Protein AF-A0A6G0VQI1-F1 (afdb_monomer_lite)

pLDDT: mean 71.38, std 23.31, range [24.58, 97.56]

Foldseek 3Di:
DDDDDDDDDDDDDDDDDPCPDPDDPLLVLLVLQQPAPPDDDDDDDDDDDPPFLVVVCVLCVVLVRNVLSVLDDTPVCLLPDDLVNLCVSQVVPDVVCSVSVVVSSVVVNVVVVVVVPPPPPPPDDDLVVLLVVDPLSVVLVVVCVVPLDGDPVNVLVSLVSSLVVCSVNSHDDDLVNQQVVLVVVCVVSVPDDSLQRWDDDDDPDDIDHDNRVVNVVVVVVLLVVLVVLVVVVVDPPADPVSVVVSCSSNNNVVSVVCVVPVPPPPPPPDD

Organism: Aphis craccivora (NCBI:txid307492)

Radius of gyration: 26.04 Å; chains: 1; bounding box: 64×72×64 Å

Secondary structure (DSSP, 8-state):
-------------------------HHHHHTTGGGGG------------TTHHHHHHHHHHHTT-GGGGGG---HHHHHH--HHHHHHHTTTS-HHHHHHHHHHHHHHHHHHHHHTTSSS-PPP--HHHHHTTSHHHHHHHHHHHHHSS--HHHHHHHHHHHHHHHHHTT----HHHHHHHHHHHHHHSTT--HHHH-B--STTS--BSHHHHHHHHHHHHHHHHHHHHHHHTTSTT--HHHHHHHHHHHHHHHHHHHHHHHT-TTSTT--

Sequence (271 aa):
MNFNDGLFDGCNSFSAELSDSFMLDNSNLSNALIELQSAATSNNPTPLLEDDKNSIQNLLNGWNMSYLFQTCVDEEAFRYINSRQIEKLLQKYPLGVHIKFEHNLKQWQNSNSLLARSSEPLPEFFLDKVLKRSTHGSMIINYYESNKNLNETCRNLLVDLIIASLFEKKRPMSTALTNHISDIIVGTFTTEIKEIYFERRGQRKCPKGKLYAKYFNKLRIIEEDAEILIASLKHDQSSWPDIEMIWAKTTGYRLNHLKTINFSPLEIHKT

Structure (mmCIF, N/CA/C/O backbone):
data_AF-A0A6G0VQI1-F1
#
_entry.id   AF-A0A6G0VQI1-F1
#
loop_
_atom_site.group_PDB
_atom_site.id
_atom_site.type_symbol
_atom_site.label_atom_id
_atom_site.label_alt_id
_atom_site.label_comp_id
_atom_site.label_asym_id
_atom_site.label_entity_id
_atom_site.label_seq_id
_atom_site.pdbx_PDB_ins_code
_ato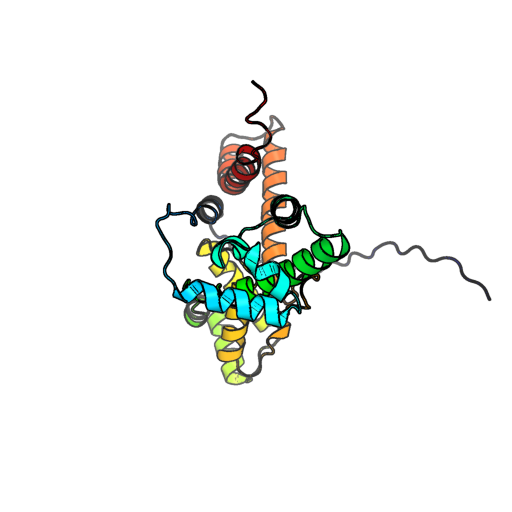m_site.Cartn_x
_atom_site.Cartn_y
_atom_site.Cartn_z
_atom_site.occupancy
_atom_site.B_iso_or_equiv
_atom_site.auth_seq_id
_atom_site.auth_comp_id
_atom_site.auth_asym_id
_atom_site.auth_atom_id
_atom_site.pdbx_PDB_model_num
ATOM 1 N N . MET A 1 1 ? -32.220 35.173 -17.959 1.00 34.53 1 MET A N 1
ATOM 2 C CA . MET A 1 1 ? -31.369 34.738 -19.086 1.00 34.53 1 MET A CA 1
ATOM 3 C C . MET A 1 1 ? -30.111 35.578 -19.062 1.00 34.53 1 MET A C 1
ATOM 5 O O . MET A 1 1 ? -30.255 36.792 -19.037 1.00 34.53 1 MET A O 1
ATOM 9 N N . ASN A 1 2 ? -28.947 34.932 -18.977 1.00 25.72 2 ASN A N 1
ATOM 10 C CA . ASN A 1 2 ? -27.669 35.275 -19.621 1.00 25.72 2 ASN A CA 1
ATOM 11 C C . ASN A 1 2 ? -26.552 34.525 -18.883 1.00 25.72 2 ASN A C 1
ATOM 13 O O . ASN A 1 2 ? -26.381 34.687 -17.678 1.00 25.72 2 ASN A O 1
ATOM 17 N N . PHE A 1 3 ? -25.862 33.661 -19.622 1.00 26.36 3 PHE A N 1
ATOM 18 C CA . PHE A 1 3 ? -24.594 33.041 -19.241 1.00 26.36 3 PHE A CA 1
ATOM 19 C C . PHE A 1 3 ? -23.443 33.824 -19.898 1.00 26.36 3 PHE A C 1
ATOM 21 O O . PHE A 1 3 ? -23.714 34.637 -20.782 1.00 26.36 3 PHE A O 1
ATOM 28 N N . ASN A 1 4 ? -22.211 33.504 -19.474 1.00 25.27 4 ASN A N 1
ATOM 29 C CA . ASN A 1 4 ? -20.889 34.076 -19.803 1.00 25.27 4 ASN A CA 1
ATOM 30 C C . ASN A 1 4 ? -20.388 35.077 -18.743 1.00 25.27 4 ASN A C 1
ATOM 32 O O . ASN A 1 4 ? -21.161 35.890 -18.248 1.00 25.27 4 ASN A O 1
ATOM 36 N N . ASP A 1 5 ? -19.115 35.081 -18.340 1.00 28.12 5 ASP A N 1
ATOM 37 C CA . ASP A 1 5 ? -18.007 34.124 -18.544 1.00 28.12 5 ASP A CA 1
ATOM 38 C C . ASP A 1 5 ? -17.090 34.184 -17.304 1.00 28.12 5 ASP A C 1
ATOM 40 O O . ASP A 1 5 ? -17.094 35.187 -16.591 1.00 28.12 5 ASP A O 1
ATOM 44 N N . GLY A 1 6 ? -16.325 33.124 -17.011 1.00 24.58 6 GLY A N 1
ATOM 45 C CA . GLY A 1 6 ? -15.638 32.999 -15.714 1.00 24.58 6 GLY A CA 1
ATOM 46 C C . GLY A 1 6 ? -14.414 32.088 -15.704 1.00 24.58 6 GLY A C 1
ATOM 47 O O . GLY A 1 6 ? -14.412 31.055 -15.039 1.00 24.58 6 GLY A O 1
ATOM 48 N N . LEU A 1 7 ? -13.377 32.498 -16.436 1.00 26.28 7 LEU A N 1
ATOM 49 C CA . LEU A 1 7 ? -11.991 32.044 -16.286 1.00 26.28 7 LEU A CA 1
ATOM 50 C C . LEU A 1 7 ? -11.594 31.980 -14.794 1.00 26.28 7 LEU A C 1
ATOM 52 O O . LEU A 1 7 ? -11.763 32.973 -14.088 1.00 26.28 7 LEU A O 1
ATOM 56 N N . PHE A 1 8 ? -11.052 30.854 -14.317 1.00 27.77 8 PHE A N 1
ATOM 57 C CA . PHE A 1 8 ? -10.515 30.756 -12.954 1.00 27.77 8 PHE A CA 1
ATOM 58 C C . PHE A 1 8 ? -9.016 30.452 -12.984 1.00 27.77 8 PHE A C 1
ATOM 60 O O . PHE A 1 8 ? -8.593 29.295 -13.029 1.00 27.77 8 PHE A O 1
ATOM 67 N N . ASP A 1 9 ? -8.227 31.527 -12.975 1.00 26.03 9 ASP A N 1
ATOM 68 C CA . ASP A 1 9 ? -6.807 31.480 -12.637 1.00 26.03 9 ASP A CA 1
ATOM 69 C C . ASP A 1 9 ? -6.603 31.039 -11.180 1.00 26.03 9 ASP A C 1
ATOM 71 O O . ASP A 1 9 ? -7.487 31.152 -10.327 1.00 26.03 9 ASP A O 1
ATOM 75 N N . GLY A 1 10 ? -5.426 30.485 -10.896 1.00 24.58 10 GLY A N 1
ATOM 76 C CA . GLY A 1 10 ? -5.144 29.860 -9.608 1.00 24.58 10 GLY A CA 1
ATOM 77 C C . GLY A 1 10 ? -4.868 30.842 -8.466 1.00 24.58 10 GLY A C 1
ATOM 78 O O . GLY A 1 10 ? -4.404 31.962 -8.662 1.00 24.58 10 GLY A O 1
ATOM 79 N N . CYS A 1 11 ? -5.009 30.339 -7.239 1.00 27.81 11 CYS A N 1
ATOM 80 C CA . CYS A 1 11 ? -4.299 30.875 -6.082 1.00 27.81 11 CYS A CA 1
ATOM 81 C C . CYS A 1 11 ? -3.466 29.767 -5.437 1.00 27.81 11 CYS A C 1
ATOM 83 O O . CYS A 1 11 ? -3.987 28.903 -4.734 1.00 27.81 11 CYS A O 1
ATOM 85 N N . ASN A 1 12 ? -2.148 29.845 -5.627 1.00 27.70 12 ASN A N 1
ATOM 86 C CA . ASN A 1 12 ? -1.219 29.324 -4.633 1.00 27.70 12 ASN A CA 1
ATOM 87 C C . ASN A 1 12 ? -1.441 30.086 -3.319 1.00 27.70 12 ASN A C 1
ATOM 89 O O . ASN A 1 12 ? -1.591 31.308 -3.318 1.00 27.70 12 ASN A O 1
ATOM 93 N N . SER A 1 13 ? -1.375 29.395 -2.187 1.00 26.75 13 SER A N 1
ATOM 94 C CA . SER A 1 13 ? -1.038 30.029 -0.913 1.00 26.75 13 SER A CA 1
ATOM 95 C C . SER A 1 13 ? -0.207 29.065 -0.089 1.00 26.75 13 SER A C 1
ATOM 97 O O . SER A 1 13 ? -0.578 27.915 0.132 1.00 26.75 13 SER A O 1
ATOM 99 N N . PHE A 1 14 ? 0.973 29.550 0.279 1.00 26.97 14 PHE A N 1
ATOM 100 C CA . PHE A 1 14 ? 1.996 28.802 0.983 1.00 26.97 14 PHE A CA 1
ATOM 101 C C . PHE A 1 14 ? 1.537 28.412 2.391 1.00 26.97 14 PHE A C 1
ATOM 103 O O . PHE A 1 14 ? 0.868 29.165 3.093 1.00 26.97 14 PHE A O 1
ATOM 110 N N . SER A 1 15 ? 2.033 27.272 2.853 1.00 26.23 15 SER A N 1
ATOM 111 C CA . SER A 1 15 ? 2.370 27.071 4.263 1.00 26.23 15 SER A CA 1
ATOM 112 C C . SER A 1 15 ? 3.668 26.278 4.302 1.00 26.23 15 SER A C 1
ATOM 114 O O . SER A 1 15 ? 3.686 25.071 4.524 1.00 26.23 15 SER A O 1
ATOM 116 N N . ALA A 1 16 ? 4.754 26.976 3.977 1.00 29.36 16 ALA A N 1
ATOM 117 C CA . ALA A 1 16 ? 6.094 26.513 4.276 1.00 29.36 16 ALA A CA 1
ATOM 118 C C . ALA A 1 16 ? 6.412 26.950 5.705 1.00 29.36 16 ALA A C 1
ATOM 120 O O . ALA A 1 16 ? 6.550 28.143 5.936 1.00 29.36 16 ALA A O 1
ATOM 121 N N . GLU A 1 17 ? 6.503 25.999 6.633 1.00 25.62 17 GLU A N 1
ATOM 122 C CA . GLU A 1 17 ? 7.342 26.073 7.835 1.00 25.62 17 GLU A CA 1
ATOM 123 C C . GLU A 1 17 ? 7.363 24.705 8.539 1.00 25.62 17 GLU A C 1
ATOM 125 O O . GLU A 1 17 ? 6.457 23.891 8.364 1.00 25.62 17 GLU A O 1
ATOM 130 N N . LEU A 1 18 ? 8.431 24.445 9.302 1.00 27.08 18 LEU A N 1
ATOM 131 C CA . LEU A 1 18 ? 8.719 23.177 9.999 1.00 27.08 18 LEU A CA 1
ATOM 132 C C . LEU A 1 18 ? 8.998 21.957 9.096 1.00 27.08 18 LEU A C 1
ATOM 134 O O . LEU A 1 18 ? 8.577 20.832 9.366 1.00 27.08 18 LEU A O 1
ATOM 138 N N . SER A 1 19 ? 9.842 22.167 8.083 1.00 30.31 19 SER A N 1
ATOM 139 C CA . SER A 1 19 ? 10.726 21.110 7.574 1.00 30.31 19 SER A CA 1
ATOM 140 C C . SER A 1 19 ? 11.943 20.961 8.498 1.00 30.31 19 SER A C 1
ATOM 142 O O . SER A 1 19 ? 13.040 21.398 8.143 1.00 30.31 19 SER A O 1
ATOM 144 N N . ASP A 1 20 ? 11.774 20.323 9.658 1.00 25.12 20 ASP A N 1
ATOM 145 C CA . ASP A 1 20 ? 12.930 19.799 10.394 1.00 25.12 20 ASP A CA 1
ATOM 146 C C . ASP A 1 20 ? 13.386 18.492 9.730 1.00 25.12 20 ASP A C 1
ATOM 148 O O . ASP A 1 20 ? 12.646 17.509 9.627 1.00 25.12 20 ASP A O 1
ATOM 152 N N . SER A 1 21 ? 14.596 18.525 9.173 1.00 28.61 21 SER A N 1
ATOM 153 C CA . SER A 1 21 ? 15.077 17.532 8.214 1.00 28.61 21 SER A CA 1
ATOM 154 C C . SER A 1 21 ? 15.447 16.209 8.889 1.00 28.61 21 SER A C 1
ATOM 156 O O . SER A 1 21 ? 16.538 16.050 9.437 1.00 28.61 21 SER A O 1
ATOM 158 N N . PHE A 1 22 ? 14.564 15.213 8.788 1.00 30.81 22 PHE A N 1
ATOM 159 C CA . PHE A 1 22 ? 14.902 13.834 9.138 1.00 30.81 22 PHE A CA 1
ATOM 160 C C . PHE A 1 22 ? 15.770 13.211 8.029 1.00 30.81 22 PHE A C 1
ATOM 162 O O . PHE A 1 22 ? 15.269 12.534 7.127 1.00 30.81 22 PHE A O 1
ATOM 169 N N . MET A 1 23 ? 17.081 13.467 8.081 1.00 27.98 23 MET A N 1
ATOM 170 C CA . MET A 1 23 ? 18.073 12.866 7.181 1.00 27.98 23 MET A CA 1
ATOM 171 C C . MET A 1 23 ? 18.169 11.350 7.412 1.00 27.98 23 MET A C 1
ATOM 173 O O . MET A 1 23 ? 18.913 10.876 8.268 1.00 27.98 23 MET A O 1
ATOM 177 N N . LEU A 1 24 ? 17.412 10.583 6.626 1.00 33.12 24 LEU A N 1
ATOM 178 C CA . LEU A 1 24 ? 17.626 9.151 6.416 1.00 33.12 24 LEU A CA 1
ATOM 179 C C . LEU A 1 24 ? 18.496 8.939 5.172 1.00 33.12 24 LEU A C 1
ATOM 181 O O . LEU A 1 24 ? 18.273 9.577 4.142 1.00 33.12 24 LEU A O 1
ATOM 185 N N . ASP A 1 25 ? 19.455 8.014 5.256 1.00 32.31 25 ASP A N 1
ATOM 186 C CA . ASP A 1 25 ? 20.376 7.692 4.161 1.00 32.31 25 ASP A CA 1
ATOM 187 C C . ASP A 1 25 ? 19.640 7.188 2.908 1.00 32.31 25 ASP A C 1
ATOM 189 O O . ASP A 1 25 ? 19.223 6.031 2.799 1.00 32.31 25 ASP A O 1
ATOM 193 N N . ASN A 1 26 ? 19.516 8.077 1.920 1.00 37.53 26 ASN A N 1
ATOM 194 C CA . ASN A 1 26 ? 18.772 7.833 0.682 1.00 37.53 26 ASN A CA 1
ATOM 195 C C . ASN A 1 26 ? 19.410 6.767 -0.235 1.00 37.53 26 ASN A C 1
ATOM 197 O O . ASN A 1 26 ? 18.734 6.224 -1.109 1.00 37.53 26 ASN A O 1
ATOM 201 N N . SER A 1 27 ? 20.687 6.426 -0.031 1.00 39.28 27 SER A N 1
ATOM 202 C CA . SER A 1 27 ? 21.422 5.422 -0.817 1.00 39.28 27 SER A CA 1
ATOM 203 C C . SER A 1 27 ? 20.835 4.008 -0.688 1.00 39.28 27 SER A C 1
ATOM 205 O O . SER A 1 27 ? 20.758 3.273 -1.675 1.00 39.28 27 SER A O 1
ATOM 207 N N . ASN A 1 28 ? 20.343 3.639 0.499 1.00 36.00 28 ASN A N 1
ATOM 208 C CA . ASN A 1 28 ? 19.761 2.316 0.750 1.00 36.00 28 ASN A CA 1
ATOM 209 C C . ASN A 1 28 ? 18.333 2.160 0.199 1.00 36.00 28 ASN A C 1
ATOM 211 O O . ASN A 1 28 ? 17.906 1.040 -0.091 1.00 36.00 28 ASN A O 1
ATOM 215 N N . LEU A 1 29 ? 17.607 3.268 -0.004 1.00 39.06 29 LEU A N 1
ATOM 216 C CA . LEU A 1 29 ? 16.249 3.253 -0.558 1.00 39.06 29 LEU A CA 1
ATOM 217 C C . LEU A 1 29 ? 16.239 2.948 -2.065 1.00 39.06 29 LEU A C 1
ATOM 219 O O . LEU A 1 29 ? 15.324 2.299 -2.564 1.00 39.06 29 LEU A O 1
ATOM 223 N N . SER A 1 30 ? 17.270 3.374 -2.798 1.00 36.12 30 SER A N 1
ATOM 224 C CA . SER A 1 30 ? 17.375 3.123 -4.241 1.00 36.12 30 SER A CA 1
ATOM 225 C C . SER A 1 30 ? 17.466 1.617 -4.546 1.00 36.12 30 SER A C 1
ATOM 227 O O . SER A 1 30 ? 16.752 1.092 -5.400 1.00 36.12 30 SER A O 1
ATOM 229 N N . ASN A 1 31 ? 18.241 0.874 -3.754 1.00 36.53 31 ASN A N 1
ATOM 230 C CA . ASN A 1 31 ? 18.372 -0.580 -3.891 1.00 36.53 31 ASN A CA 1
ATOM 231 C C . ASN A 1 31 ? 17.155 -1.368 -3.343 1.00 36.53 31 ASN A C 1
ATOM 233 O O . ASN A 1 31 ? 17.185 -2.600 -3.278 1.00 36.53 31 ASN A O 1
ATOM 237 N N . ALA A 1 32 ? 16.082 -0.686 -2.918 1.00 36.78 32 ALA A N 1
ATOM 238 C CA . ALA A 1 32 ? 14.878 -1.301 -2.359 1.00 36.78 32 ALA A CA 1
ATOM 239 C C . ALA A 1 32 ? 13.872 -1.766 -3.415 1.00 36.78 32 ALA A C 1
ATOM 241 O O . ALA A 1 32 ? 13.337 -2.868 -3.324 1.00 36.78 32 ALA A O 1
ATOM 242 N N . LEU A 1 33 ? 13.622 -0.928 -4.421 1.00 38.47 33 LEU A N 1
ATOM 243 C CA . LEU A 1 33 ? 12.548 -1.121 -5.404 1.00 38.47 33 LEU A CA 1
ATOM 244 C C . LEU A 1 33 ? 12.764 -2.331 -6.331 1.00 38.47 33 LEU A C 1
ATOM 246 O O . LEU A 1 33 ? 11.823 -2.829 -6.939 1.00 38.47 33 LEU A O 1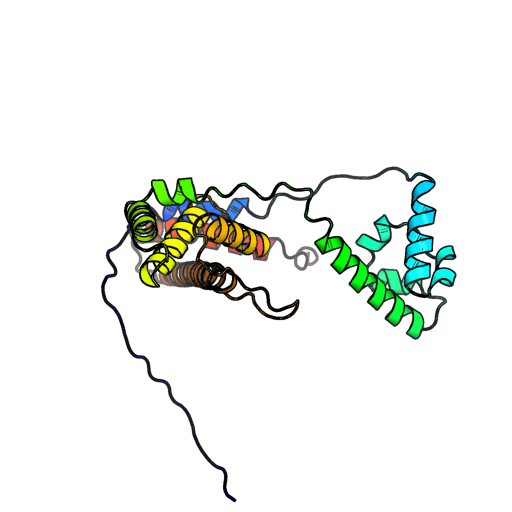
ATOM 250 N N . ILE A 1 34 ? 14.000 -2.822 -6.427 1.00 41.09 34 ILE A N 1
ATOM 251 C CA . ILE A 1 34 ? 14.446 -3.757 -7.465 1.00 41.09 34 ILE A CA 1
ATOM 252 C C . ILE A 1 34 ? 13.906 -5.183 -7.256 1.00 41.09 34 ILE A C 1
ATOM 254 O O . ILE A 1 34 ? 13.644 -5.875 -8.241 1.00 41.09 34 ILE A O 1
ATOM 258 N N . GLU A 1 35 ? 13.739 -5.645 -6.015 1.00 35.25 35 GLU A N 1
ATOM 259 C CA . GLU A 1 35 ? 13.385 -7.047 -5.705 1.00 35.25 35 GLU A CA 1
ATOM 260 C C . GLU A 1 35 ? 11.877 -7.341 -5.808 1.00 35.25 35 GLU A C 1
ATOM 262 O O . GLU A 1 35 ? 11.462 -8.496 -5.852 1.00 35.25 35 GLU A O 1
ATOM 267 N N . LEU A 1 36 ? 11.045 -6.304 -5.910 1.00 37.12 36 LEU A N 1
ATOM 268 C CA . LEU A 1 36 ? 9.596 -6.381 -5.701 1.00 37.12 36 LEU A CA 1
ATOM 269 C C . LEU A 1 36 ? 8.756 -6.915 -6.860 1.00 37.12 36 LEU A C 1
ATOM 271 O O . LEU A 1 36 ? 7.535 -7.003 -6.741 1.00 37.12 36 LEU A O 1
ATOM 275 N N . GLN A 1 37 ? 9.393 -7.257 -7.975 1.00 37.56 37 GLN A N 1
ATOM 276 C CA . GLN A 1 37 ? 8.710 -7.513 -9.244 1.00 37.56 37 GLN A CA 1
ATOM 277 C C . GLN A 1 37 ? 9.035 -8.888 -9.846 1.00 37.56 37 GLN A C 1
ATOM 279 O O . GLN A 1 37 ? 8.623 -9.171 -10.965 1.00 37.56 37 GLN A O 1
ATOM 284 N N . SER A 1 38 ? 9.777 -9.735 -9.120 1.00 33.75 38 SER A N 1
ATOM 285 C CA . SER A 1 38 ? 10.443 -10.923 -9.684 1.00 33.75 38 SER A CA 1
ATOM 286 C C . SER A 1 38 ? 9.843 -12.281 -9.279 1.00 33.75 38 SER A C 1
ATOM 288 O O . SER A 1 38 ? 10.293 -13.303 -9.789 1.00 33.75 38 SER A O 1
ATOM 290 N N . ALA A 1 39 ? 8.884 -12.336 -8.348 1.00 28.22 39 ALA A N 1
ATOM 291 C CA . ALA A 1 39 ? 8.498 -13.580 -7.669 1.00 28.22 39 ALA A CA 1
ATOM 292 C C . ALA A 1 39 ? 7.070 -14.059 -8.003 1.00 28.22 39 ALA A C 1
ATOM 294 O O . ALA A 1 39 ? 6.182 -13.915 -7.172 1.00 28.22 39 ALA A O 1
ATOM 295 N N . ALA A 1 40 ? 6.858 -14.637 -9.198 1.00 31.53 40 ALA A N 1
ATOM 296 C CA . ALA A 1 40 ? 5.702 -15.504 -9.503 1.00 31.53 40 ALA A CA 1
ATOM 297 C C . ALA A 1 40 ? 5.800 -16.207 -10.883 1.00 31.53 40 ALA A C 1
ATOM 299 O O . ALA A 1 40 ? 5.222 -15.703 -11.838 1.00 31.53 40 ALA A O 1
ATOM 300 N N . THR A 1 41 ? 6.449 -17.382 -10.996 1.00 30.73 41 THR A N 1
ATOM 301 C CA . THR A 1 41 ? 6.097 -18.420 -12.012 1.00 30.73 41 THR A CA 1
ATOM 302 C C . THR A 1 41 ? 6.822 -19.759 -11.803 1.00 30.73 41 THR A C 1
ATOM 304 O O . THR A 1 41 ? 8.050 -19.814 -11.858 1.00 30.73 41 THR A O 1
ATOM 307 N N . SER A 1 42 ? 6.038 -20.837 -11.654 1.00 27.81 42 SER A N 1
ATOM 308 C CA . SER A 1 42 ? 6.369 -22.272 -11.811 1.00 27.81 42 SER A CA 1
ATOM 309 C C . SER A 1 42 ? 5.035 -23.063 -11.735 1.00 27.81 42 SER A C 1
ATOM 311 O O . SER A 1 42 ? 4.134 -22.581 -11.054 1.00 27.81 42 SER A O 1
ATOM 313 N N . ASN A 1 43 ? 4.781 -24.218 -12.367 1.00 34.47 43 ASN A N 1
ATOM 314 C CA . ASN A 1 43 ? 5.573 -25.061 -13.280 1.00 34.47 43 ASN A CA 1
ATOM 315 C C . ASN A 1 43 ? 4.643 -25.711 -14.357 1.00 34.47 43 ASN A C 1
ATOM 317 O O . ASN A 1 43 ? 3.526 -25.242 -14.551 1.00 34.47 43 ASN A O 1
ATOM 321 N N . ASN A 1 44 ? 5.087 -26.766 -15.058 1.00 30.69 44 ASN A N 1
ATOM 322 C CA . ASN A 1 44 ? 4.352 -27.469 -16.136 1.00 30.69 44 ASN A CA 1
ATOM 323 C C . ASN A 1 44 ? 3.448 -28.667 -15.683 1.00 30.69 44 ASN A C 1
ATOM 325 O O . ASN A 1 44 ? 3.564 -29.092 -14.534 1.00 30.69 44 ASN A O 1
ATOM 329 N N . PRO A 1 45 ? 2.568 -29.224 -16.565 1.00 40.88 45 PRO A N 1
ATOM 330 C CA . PRO A 1 45 ? 1.360 -29.989 -16.168 1.00 40.88 45 PRO A CA 1
ATOM 331 C C . PRO A 1 45 ? 1.279 -31.490 -16.570 1.00 40.88 45 PRO A C 1
ATOM 333 O O . PRO A 1 45 ? 1.824 -31.880 -17.603 1.00 40.88 45 PRO A O 1
ATOM 336 N N . THR A 1 46 ? 0.465 -32.284 -15.838 1.00 26.98 46 THR A N 1
ATOM 337 C CA . THR A 1 46 ? -0.147 -33.585 -16.258 1.00 26.98 46 THR A CA 1
ATOM 338 C C . THR A 1 46 ? -1.333 -33.994 -15.327 1.00 26.98 46 THR A C 1
ATOM 340 O O . THR A 1 46 ? -1.453 -33.408 -14.256 1.00 26.98 46 THR A O 1
ATOM 343 N N . PRO A 1 47 ? -2.190 -34.988 -15.675 1.00 34.25 47 PRO A N 1
ATOM 344 C CA . PRO A 1 47 ? -3.546 -34.849 -16.240 1.00 34.25 47 PRO A CA 1
ATOM 345 C C . PRO A 1 47 ? -4.734 -34.944 -15.235 1.00 34.25 47 PRO A C 1
ATOM 347 O O . PRO A 1 47 ? -4.575 -35.409 -14.110 1.00 34.25 47 PRO A O 1
ATOM 350 N N . LEU A 1 48 ? -5.936 -34.544 -15.687 1.00 32.06 48 LEU A N 1
ATOM 351 C CA . LEU A 1 48 ? -7.164 -34.324 -14.887 1.00 32.06 48 LEU A CA 1
ATOM 352 C C . LEU A 1 48 ? -7.944 -35.593 -14.458 1.00 32.06 48 LEU A C 1
ATOM 354 O O . LEU A 1 48 ? -7.839 -36.647 -15.091 1.00 32.06 48 LEU A O 1
ATOM 358 N N . LEU A 1 49 ? -8.775 -35.457 -13.409 1.00 36.88 49 LEU A N 1
ATOM 359 C CA . LEU A 1 49 ? -9.676 -36.489 -12.859 1.00 36.88 49 LEU A CA 1
ATOM 360 C C . LEU A 1 49 ? -11.167 -36.176 -13.139 1.00 36.88 49 LEU A C 1
ATOM 362 O O . LEU A 1 49 ? -11.539 -35.047 -13.435 1.00 36.88 49 LEU A O 1
ATOM 366 N N . GLU A 1 50 ? -12.046 -37.180 -13.021 1.00 47.75 50 GLU A N 1
ATOM 367 C CA . GLU A 1 50 ? -13.476 -37.094 -13.403 1.00 47.75 50 GLU A CA 1
ATOM 368 C C . GLU A 1 50 ? -14.333 -36.058 -12.634 1.00 47.75 50 GLU A C 1
ATOM 370 O O . GLU A 1 50 ? -15.426 -35.728 -13.100 1.00 47.75 50 GLU A O 1
ATOM 375 N N . ASP A 1 51 ? -13.874 -35.520 -11.498 1.00 50.16 51 ASP A N 1
ATOM 376 C CA . ASP A 1 51 ? -14.661 -34.592 -10.664 1.00 50.16 51 ASP A CA 1
ATOM 377 C C . ASP A 1 51 ? -14.899 -33.214 -11.325 1.00 50.16 51 ASP A C 1
ATOM 379 O O . ASP A 1 51 ? -15.936 -32.579 -11.096 1.00 50.16 51 ASP A O 1
ATOM 383 N N . ASP A 1 52 ? -13.998 -32.772 -12.211 1.00 49.06 52 ASP A N 1
ATOM 384 C CA . ASP A 1 52 ? -14.016 -31.423 -12.805 1.00 49.06 52 ASP A CA 1
ATOM 385 C C . ASP A 1 52 ? -15.204 -31.183 -13.762 1.00 49.06 52 ASP A C 1
ATOM 387 O O . ASP A 1 52 ? -15.681 -30.053 -13.931 1.00 49.06 52 ASP A O 1
ATOM 391 N N . LYS A 1 53 ? -15.759 -32.253 -14.352 1.00 54.84 53 LYS A N 1
ATOM 392 C CA . LYS A 1 53 ? -16.878 -32.176 -15.313 1.00 54.84 53 LYS A CA 1
ATOM 393 C C . LYS A 1 53 ? -18.150 -31.588 -14.697 1.00 54.84 53 LYS A C 1
ATOM 395 O O . LYS A 1 53 ? -18.857 -30.817 -15.349 1.00 54.84 53 LYS A O 1
ATOM 400 N N . ASN A 1 54 ? -18.432 -31.911 -13.434 1.00 63.47 54 ASN A N 1
ATOM 401 C CA . ASN A 1 54 ? -19.650 -31.467 -12.752 1.00 63.47 54 ASN A CA 1
ATOM 402 C C . ASN A 1 54 ? -19.626 -29.958 -12.439 1.00 63.47 54 ASN A C 1
ATOM 404 O O . ASN A 1 54 ? -20.674 -29.306 -12.456 1.00 63.47 54 ASN A O 1
ATOM 408 N N . SER A 1 55 ? -18.443 -29.383 -12.196 1.00 69.56 55 SER A N 1
ATOM 409 C CA . SER A 1 55 ? -18.288 -27.951 -11.900 1.00 69.56 55 SER A CA 1
ATOM 410 C C . SER A 1 55 ? -18.638 -27.079 -13.112 1.00 69.56 55 SER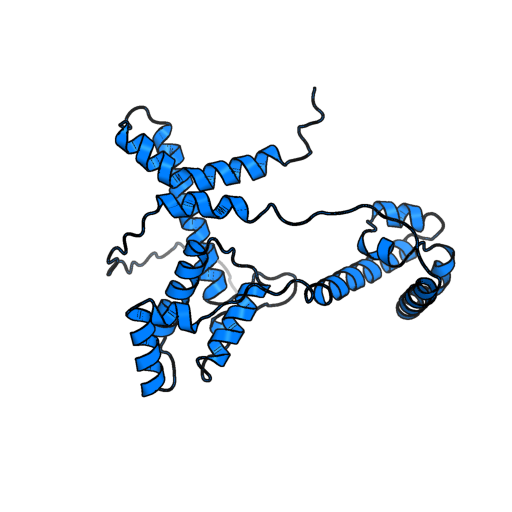 A C 1
ATOM 412 O O . SER A 1 55 ? -19.485 -26.184 -13.024 1.00 69.56 55 SER A O 1
ATOM 414 N N . ILE A 1 56 ? -18.085 -27.412 -14.286 1.00 73.44 56 ILE A N 1
ATOM 415 C CA . ILE A 1 56 ? -18.342 -26.693 -15.546 1.00 73.44 56 ILE A CA 1
ATOM 416 C C . ILE A 1 56 ? -19.828 -26.768 -15.920 1.00 73.44 56 ILE A C 1
ATOM 418 O O . ILE A 1 56 ? -20.415 -25.762 -16.325 1.00 73.44 56 ILE A O 1
ATOM 422 N N . GLN A 1 57 ? -20.464 -27.934 -15.755 1.00 75.69 57 GLN A N 1
ATOM 423 C CA . GLN A 1 57 ? -21.886 -28.097 -16.061 1.00 75.69 57 GLN A CA 1
ATOM 424 C C . GLN A 1 57 ? -22.760 -27.184 -15.186 1.00 75.69 57 GLN A C 1
ATOM 426 O O . GLN A 1 57 ? -23.651 -26.505 -15.699 1.00 75.69 57 GLN A O 1
ATOM 431 N N . ASN A 1 58 ? -22.464 -27.098 -13.885 1.00 78.56 58 ASN A N 1
ATOM 432 C CA . ASN A 1 58 ? -23.158 -26.205 -12.955 1.00 78.56 58 ASN A CA 1
ATOM 433 C C . ASN A 1 58 ? -22.911 -24.720 -13.265 1.00 78.56 58 ASN A C 1
ATOM 435 O O . ASN A 1 58 ? -23.850 -23.920 -13.223 1.00 78.56 58 ASN A O 1
ATOM 439 N N . LEU A 1 59 ? -21.687 -24.351 -13.649 1.00 81.69 59 LEU A N 1
ATOM 440 C CA . LEU A 1 59 ? -21.346 -22.986 -14.054 1.00 81.69 59 LEU A CA 1
ATOM 441 C C . LEU A 1 59 ? -22.116 -22.552 -15.314 1.00 81.69 59 LEU A C 1
ATOM 443 O O . LEU A 1 59 ? -22.737 -21.487 -15.334 1.00 81.69 59 LEU A O 1
ATOM 447 N N . LEU A 1 60 ? -22.137 -23.401 -16.345 1.00 82.75 60 LEU A N 1
ATOM 448 C CA . LEU A 1 60 ? -22.863 -23.140 -17.590 1.00 82.75 60 LEU A CA 1
ATOM 449 C C . LEU A 1 60 ? -24.387 -23.167 -17.393 1.00 82.75 60 LEU A C 1
ATOM 451 O O . LEU A 1 60 ? -25.084 -22.366 -18.019 1.00 82.75 60 LEU A O 1
ATOM 455 N N . ASN A 1 61 ? -24.912 -24.014 -16.499 1.00 83.38 61 ASN A N 1
ATOM 456 C CA . ASN A 1 61 ? -26.311 -23.953 -16.055 1.00 83.38 61 ASN A CA 1
ATOM 457 C C . ASN A 1 61 ? -26.629 -22.574 -15.448 1.00 83.38 61 ASN A C 1
ATOM 459 O O . ASN A 1 61 ? -27.599 -21.937 -15.857 1.00 83.38 61 ASN A O 1
ATOM 463 N N . GLY A 1 62 ? -25.781 -22.070 -14.542 1.00 80.88 62 GLY A N 1
ATOM 464 C CA . GLY A 1 62 ? -25.937 -20.749 -13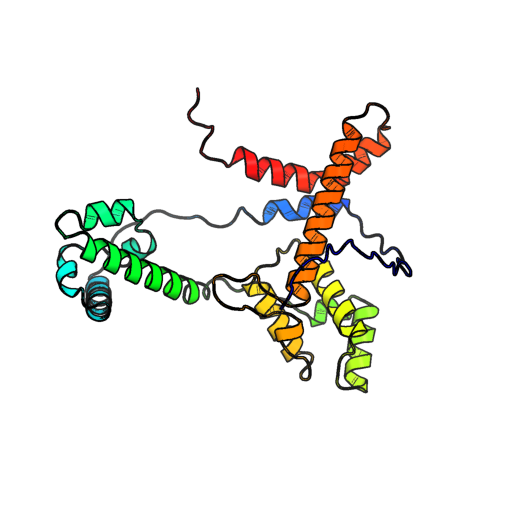.916 1.00 80.88 62 GLY A CA 1
ATOM 465 C C . GLY A 1 62 ? -25.892 -19.570 -14.899 1.00 80.88 62 GLY A C 1
ATOM 466 O O . GLY A 1 62 ? -26.505 -18.534 -14.652 1.00 80.88 62 GLY A O 1
ATOM 467 N N . TRP A 1 63 ? -25.221 -19.726 -16.043 1.00 86.12 63 TRP A N 1
ATOM 468 C CA . TRP A 1 63 ? -25.198 -18.736 -17.129 1.00 86.12 63 TRP A CA 1
ATOM 469 C C . TRP A 1 63 ? -26.346 -18.887 -18.142 1.00 86.12 63 TRP A C 1
ATOM 471 O O . TRP A 1 63 ? -26.423 -18.099 -19.086 1.00 86.12 63 TRP A O 1
ATOM 481 N N . ASN A 1 64 ? -27.223 -19.886 -17.973 1.00 82.50 64 ASN A N 1
ATOM 482 C CA . ASN A 1 64 ? -28.221 -20.313 -18.961 1.00 82.50 64 ASN A CA 1
ATOM 483 C C . ASN A 1 64 ? -27.588 -20.666 -20.330 1.00 82.50 64 ASN A C 1
ATOM 485 O O . ASN A 1 64 ? -28.051 -20.259 -21.399 1.00 82.50 64 ASN A O 1
ATOM 489 N N . MET A 1 65 ? -26.462 -21.385 -20.275 1.00 85.12 65 MET A N 1
ATOM 490 C CA . MET A 1 65 ? -25.582 -21.741 -21.398 1.00 85.12 65 MET A CA 1
ATOM 491 C C . MET A 1 65 ? -25.154 -23.217 -21.389 1.00 85.12 65 MET A C 1
ATOM 493 O O . MET A 1 65 ? -24.146 -23.583 -21.987 1.00 85.12 65 MET A O 1
ATOM 497 N N . SER A 1 66 ? -25.919 -24.089 -20.734 1.00 82.69 66 SER A N 1
ATOM 498 C CA . SER A 1 66 ? -25.608 -25.520 -20.592 1.00 82.69 66 SER A CA 1
ATOM 499 C C . SER A 1 66 ? -25.425 -26.267 -21.920 1.00 82.69 66 SER A C 1
ATOM 501 O O . SER A 1 66 ? -24.638 -27.206 -21.996 1.00 82.69 66 SER A O 1
ATOM 503 N N . TYR A 1 67 ? -26.052 -25.794 -23.000 1.00 81.06 67 TYR A N 1
ATOM 504 C CA . TYR A 1 67 ? -25.853 -26.287 -24.370 1.00 81.06 67 TYR A CA 1
ATOM 505 C C . TYR A 1 67 ? -24.426 -26.082 -24.923 1.00 81.06 67 TYR A C 1
ATOM 507 O O . TYR A 1 67 ? -24.099 -26.632 -25.975 1.00 81.06 67 TYR A O 1
ATOM 515 N N . LEU A 1 68 ? -23.572 -25.303 -24.247 1.00 82.06 68 LEU A N 1
ATOM 516 C CA . LEU A 1 68 ? -22.148 -25.162 -24.574 1.00 82.06 68 LEU A CA 1
ATOM 517 C C . LEU A 1 68 ? -21.269 -26.241 -23.926 1.00 82.06 68 LEU A C 1
ATOM 519 O O . LEU A 1 68 ? -20.114 -26.366 -24.320 1.00 82.06 68 LEU A O 1
ATOM 523 N N . PHE A 1 69 ? -21.791 -27.045 -22.990 1.00 77.88 69 PHE A N 1
ATOM 524 C CA . PHE A 1 69 ? -21.007 -28.029 -22.228 1.00 77.88 69 PHE A CA 1
ATOM 525 C C . PHE A 1 69 ? -20.215 -28.993 -23.126 1.00 77.88 69 PHE A C 1
ATOM 527 O O . PHE A 1 69 ? -19.036 -29.218 -22.891 1.00 77.88 69 PHE A O 1
ATOM 534 N N . GLN A 1 70 ? -20.814 -29.450 -24.231 1.00 71.56 70 GLN A N 1
ATOM 535 C CA . GLN A 1 70 ? -20.175 -30.327 -25.225 1.00 71.56 70 GLN A CA 1
ATOM 536 C C . GLN A 1 70 ? -18.990 -29.682 -25.982 1.00 71.56 70 GLN A C 1
ATOM 538 O O . GLN A 1 70 ? -18.278 -30.370 -26.711 1.00 71.56 70 GLN A O 1
ATOM 543 N N . THR A 1 71 ? -18.809 -28.364 -25.863 1.00 72.12 71 THR A N 1
ATOM 544 C CA . THR A 1 71 ? -17.778 -27.574 -26.561 1.00 72.12 71 THR A CA 1
ATOM 545 C C . THR A 1 71 ? -16.647 -27.133 -25.625 1.00 72.12 71 THR A C 1
ATOM 547 O O . THR A 1 71 ? -15.569 -26.784 -26.099 1.00 72.12 71 THR A O 1
ATOM 550 N N . CYS A 1 72 ? -16.871 -27.119 -24.310 1.00 67.19 72 CYS A N 1
ATOM 551 C CA . CYS A 1 72 ? -15.918 -26.607 -23.328 1.00 67.19 72 CYS A CA 1
ATOM 552 C C . CYS A 1 72 ? -14.925 -27.691 -22.890 1.00 67.19 72 CYS A C 1
ATOM 554 O O . CYS A 1 72 ? -15.291 -28.858 -22.808 1.00 67.19 72 CYS A O 1
ATOM 556 N N . VAL A 1 73 ? -13.669 -27.299 -22.643 1.00 61.72 73 VAL A N 1
ATOM 557 C CA . VAL A 1 73 ? -12.566 -28.258 -22.455 1.00 61.72 73 VAL A CA 1
ATOM 558 C C . VAL A 1 73 ? -12.341 -28.581 -20.972 1.00 61.72 73 VAL A C 1
ATOM 560 O O . VAL A 1 73 ? -12.592 -29.715 -20.599 1.00 61.72 73 VAL A O 1
ATOM 563 N N . ASP A 1 74 ? -11.989 -27.597 -20.126 1.00 68.38 74 ASP A N 1
ATOM 564 C CA . ASP A 1 74 ? -11.735 -27.780 -18.677 1.00 68.38 74 ASP A CA 1
ATOM 565 C C . ASP A 1 74 ? -12.033 -26.499 -17.857 1.00 68.38 74 ASP A C 1
ATOM 567 O O . ASP A 1 74 ? -12.012 -25.392 -18.408 1.00 68.38 74 ASP A O 1
ATOM 571 N N . GLU A 1 75 ? -12.256 -26.604 -16.533 1.00 65.25 75 GLU A N 1
ATOM 572 C CA . GLU A 1 75 ? -12.485 -25.430 -15.657 1.00 65.25 75 GLU A CA 1
ATOM 573 C C . GLU A 1 75 ? -11.219 -24.567 -15.536 1.00 65.25 75 GLU A C 1
ATOM 575 O O . GLU A 1 75 ? -11.280 -23.335 -15.576 1.00 65.25 75 GLU A O 1
ATOM 580 N N . GLU A 1 76 ? -10.046 -25.194 -15.438 1.00 69.62 76 GLU A N 1
ATOM 581 C CA . GLU A 1 76 ? -8.781 -24.465 -15.370 1.00 69.62 76 GLU A CA 1
ATOM 582 C C . GLU A 1 76 ? -8.539 -23.649 -16.650 1.00 69.62 76 GLU A C 1
ATOM 584 O O . GLU A 1 76 ? -8.137 -22.485 -16.580 1.00 69.62 76 GLU A O 1
ATOM 589 N N . ALA A 1 77 ? -8.913 -24.185 -17.818 1.00 72.25 77 ALA A N 1
ATOM 590 C CA . ALA A 1 77 ? -8.835 -23.458 -19.082 1.00 72.25 77 ALA A CA 1
ATOM 591 C C . ALA A 1 77 ? -9.688 -22.172 -19.071 1.00 72.25 77 ALA A C 1
ATOM 593 O O . ALA A 1 77 ? -9.266 -21.153 -19.623 1.00 72.25 77 ALA A O 1
ATOM 594 N N . PHE A 1 78 ? -10.843 -22.156 -18.390 1.00 76.94 78 PHE A N 1
ATOM 595 C CA . PHE A 1 78 ? -11.673 -20.948 -18.258 1.00 76.94 78 PHE A CA 1
ATOM 596 C C . PHE A 1 78 ? -10.977 -19.819 -17.481 1.00 76.94 78 PHE A C 1
ATOM 598 O O . PHE A 1 78 ? -11.309 -18.648 -17.683 1.00 76.94 78 PHE A O 1
ATOM 605 N N . ARG A 1 79 ? -9.990 -20.114 -16.626 1.00 77.31 79 ARG A N 1
ATOM 606 C CA . ARG A 1 79 ? -9.229 -19.081 -15.896 1.00 77.31 79 ARG A CA 1
ATOM 607 C C . ARG A 1 79 ? -8.306 -18.276 -16.812 1.00 77.31 79 ARG A C 1
ATOM 609 O O . ARG A 1 79 ? -8.059 -17.105 -16.533 1.00 77.31 79 ARG A O 1
ATOM 616 N N . TYR A 1 80 ? -7.844 -18.883 -17.906 1.00 76.62 80 TYR A N 1
ATOM 617 C CA . TYR A 1 80 ? -6.812 -18.327 -18.790 1.00 76.62 80 TYR A CA 1
ATOM 618 C C . TYR A 1 80 ? -7.293 -18.044 -20.222 1.00 76.62 80 TYR A C 1
ATOM 620 O O . TYR A 1 80 ? -6.589 -17.373 -20.981 1.00 76.62 80 TYR A O 1
ATOM 628 N N . ILE A 1 81 ? -8.481 -18.527 -20.607 1.00 80.94 81 ILE A N 1
ATOM 629 C CA . ILE A 1 81 ? -9.006 -18.358 -21.965 1.00 80.94 81 ILE A CA 1
ATOM 630 C C . ILE A 1 81 ? -9.254 -16.876 -22.306 1.00 80.94 81 ILE A C 1
ATOM 632 O O . ILE A 1 81 ? -9.911 -16.134 -21.570 1.00 80.94 81 ILE A O 1
ATOM 636 N N . ASN A 1 82 ? -8.720 -16.446 -23.450 1.00 81.69 82 ASN A N 1
ATOM 637 C CA . ASN A 1 82 ? -8.816 -15.076 -23.960 1.00 81.69 82 ASN A CA 1
ATOM 638 C C . ASN A 1 82 ? -9.816 -14.941 -25.124 1.00 81.69 82 ASN A C 1
ATOM 640 O O . ASN A 1 82 ? -10.217 -15.932 -25.729 1.00 81.69 82 ASN A O 1
ATOM 644 N N . SER A 1 83 ? -10.185 -13.707 -25.490 1.00 82.88 83 SER A N 1
ATOM 645 C CA . SER A 1 83 ? -11.197 -13.417 -26.524 1.00 82.88 83 SER A CA 1
ATOM 646 C C . SER A 1 83 ? -10.954 -14.139 -27.860 1.00 82.88 83 SER A C 1
ATOM 648 O O . SER A 1 83 ? -11.885 -14.709 -28.417 1.00 82.88 83 SER A O 1
ATOM 650 N N . ARG A 1 84 ? -9.698 -14.238 -28.325 1.00 82.56 84 ARG A N 1
ATOM 651 C CA . ARG A 1 84 ? -9.348 -14.952 -29.573 1.00 82.56 84 ARG A CA 1
ATOM 652 C C . ARG A 1 84 ? -9.524 -16.468 -29.463 1.00 82.56 84 ARG A C 1
ATOM 654 O O . ARG A 1 84 ? -9.758 -17.145 -30.461 1.00 82.56 84 ARG A O 1
ATOM 661 N N . GLN A 1 85 ? -9.368 -17.026 -28.265 1.00 82.12 85 GLN A N 1
ATOM 662 C CA . GLN A 1 85 ? -9.657 -18.435 -27.999 1.00 82.12 85 GLN A CA 1
ATOM 663 C C . GLN A 1 85 ? -11.163 -18.668 -27.837 1.00 82.12 85 GLN A C 1
ATOM 665 O O . GLN A 1 85 ? -11.644 -19.687 -28.314 1.00 82.12 85 GLN A O 1
ATOM 670 N N . ILE A 1 86 ? -11.916 -17.720 -27.266 1.00 83.19 86 ILE A N 1
ATOM 671 C CA . ILE A 1 86 ? -13.389 -17.760 -27.208 1.00 83.19 86 ILE A CA 1
ATOM 672 C C . ILE A 1 86 ? -13.984 -17.725 -28.624 1.00 83.19 86 ILE A C 1
ATOM 674 O O . ILE A 1 86 ? -14.868 -18.518 -28.932 1.00 83.19 86 ILE A O 1
ATOM 678 N N . GLU A 1 87 ? -13.465 -16.874 -29.514 1.00 83.50 87 GLU A N 1
ATOM 679 C CA . GLU A 1 87 ? -13.842 -16.833 -30.936 1.00 83.50 87 GLU A CA 1
ATOM 680 C C . GLU A 1 87 ? -13.646 -18.185 -31.639 1.00 83.50 87 GLU A C 1
ATOM 682 O O . GLU A 1 87 ? -14.513 -18.608 -32.401 1.00 83.50 87 GLU A O 1
ATOM 687 N N . LYS A 1 88 ? -12.538 -18.885 -31.355 1.00 84.50 88 LYS A N 1
ATOM 688 C CA . LYS A 1 88 ? -12.268 -20.234 -31.882 1.00 84.50 88 LYS A CA 1
ATOM 689 C C . LYS A 1 88 ? -13.152 -21.304 -31.239 1.00 84.50 88 LYS A C 1
ATOM 691 O O . LYS A 1 88 ? -13.686 -22.148 -31.950 1.00 84.50 88 LYS A O 1
ATOM 696 N N . LEU A 1 89 ? -13.320 -21.257 -29.917 1.00 83.69 89 LEU A N 1
ATOM 697 C CA . LEU A 1 89 ? -14.144 -22.185 -29.139 1.00 83.69 89 LEU A CA 1
ATOM 698 C C . LEU A 1 89 ? -15.601 -22.150 -29.612 1.00 83.69 89 LEU A C 1
ATOM 700 O O . LEU A 1 89 ? -16.228 -23.185 -29.808 1.00 83.69 89 LEU A O 1
ATOM 704 N N . LEU A 1 90 ? -16.124 -20.945 -29.833 1.00 86.88 90 LEU A N 1
ATOM 705 C CA . LEU A 1 90 ? -17.519 -20.710 -30.177 1.00 86.88 90 LEU A CA 1
ATOM 706 C C . LEU A 1 90 ? -17.755 -20.511 -31.678 1.00 86.88 90 LEU A C 1
ATOM 708 O O . LEU A 1 90 ? -18.865 -20.166 -32.047 1.00 86.88 90 LEU A O 1
ATOM 712 N N . GLN A 1 91 ? -16.786 -20.794 -32.558 1.00 88.31 91 GLN A N 1
ATOM 713 C CA . GLN A 1 91 ? -16.844 -20.489 -34.003 1.00 88.31 91 GLN A CA 1
ATOM 714 C C . GLN A 1 91 ? -18.130 -20.955 -34.729 1.00 88.31 91 GLN A C 1
ATOM 716 O O . GLN A 1 91 ? -18.499 -20.396 -35.759 1.00 88.31 91 GLN A O 1
ATOM 721 N N . LYS A 1 92 ? -18.816 -21.985 -34.211 1.00 88.06 92 LYS A N 1
ATOM 722 C CA . LYS A 1 92 ? -20.080 -22.527 -34.750 1.00 88.06 92 LYS A CA 1
ATOM 723 C C . LYS A 1 92 ? -21.352 -21.848 -34.208 1.00 88.06 92 LYS A C 1
ATOM 725 O O . LYS A 1 92 ? -22.449 -22.208 -34.628 1.00 88.06 92 LYS A O 1
ATOM 730 N N . TYR A 1 93 ? -21.228 -20.907 -33.276 1.00 88.00 93 TYR A N 1
ATOM 731 C CA . TYR A 1 93 ? -22.328 -20.228 -32.592 1.00 88.00 93 TYR A CA 1
ATOM 732 C C . TYR A 1 93 ? -22.465 -18.771 -33.074 1.00 88.00 93 TYR A C 1
ATOM 734 O O . TYR A 1 93 ? -21.493 -18.156 -33.504 1.00 88.00 93 TYR A O 1
ATOM 742 N N . PRO A 1 94 ? -23.669 -18.174 -33.021 1.00 89.19 94 PRO A N 1
ATOM 743 C CA . PRO A 1 94 ? -23.866 -16.795 -33.457 1.00 89.19 94 PRO A CA 1
ATOM 744 C C . PRO A 1 94 ? -23.213 -15.794 -32.492 1.00 89.19 94 PRO A C 1
ATOM 746 O O . PRO A 1 94 ? -23.152 -16.028 -31.285 1.00 89.19 94 PRO A O 1
ATOM 749 N N . LEU A 1 95 ? -22.819 -14.622 -33.003 1.00 80.88 95 LEU A N 1
ATOM 750 C CA . LEU A 1 95 ? -22.101 -13.569 -32.260 1.00 80.88 95 LEU A CA 1
ATOM 751 C C . LEU A 1 95 ? -22.745 -13.186 -30.909 1.00 80.88 95 LEU A C 1
ATOM 753 O O . LEU A 1 95 ? -22.043 -12.899 -29.942 1.00 80.88 95 LEU A O 1
ATOM 757 N N . GLY A 1 96 ? -24.077 -13.234 -30.799 1.00 82.81 96 GLY A N 1
ATOM 758 C CA . GLY A 1 96 ? -24.783 -12.983 -29.535 1.00 82.81 96 GLY A CA 1
ATOM 759 C C . GLY A 1 96 ? -24.461 -13.988 -28.415 1.00 82.81 96 GLY A C 1
ATOM 760 O O . GLY A 1 96 ? -24.551 -13.631 -27.241 1.00 82.81 96 GLY A O 1
ATOM 761 N N . VAL A 1 97 ? -24.059 -15.218 -28.754 1.00 85.38 97 VAL A N 1
ATOM 762 C CA . VAL A 1 97 ? -23.555 -16.221 -27.799 1.00 85.38 97 VAL A CA 1
ATOM 763 C C . VAL A 1 97 ? -22.123 -15.886 -27.389 1.00 85.38 97 VAL A C 1
ATOM 765 O O . VAL A 1 97 ? -21.843 -15.908 -26.195 1.00 85.38 97 VAL A O 1
ATOM 768 N N . HIS A 1 98 ? -21.257 -15.481 -28.329 1.00 86.19 98 HIS A N 1
ATOM 769 C CA . HIS A 1 98 ? -19.884 -15.047 -28.025 1.00 86.19 98 HIS A CA 1
ATOM 770 C C . HIS A 1 98 ? -19.877 -13.901 -27.010 1.00 86.19 98 HIS A C 1
ATOM 772 O O . HIS A 1 98 ? -19.244 -14.013 -25.965 1.00 86.19 98 HIS A O 1
ATOM 778 N N . ILE A 1 99 ? -20.645 -12.837 -27.280 1.00 85.62 99 ILE A N 1
ATOM 779 C CA . ILE A 1 99 ? -20.726 -11.648 -26.419 1.00 85.62 99 ILE A CA 1
ATOM 780 C C . ILE A 1 99 ? -21.195 -12.025 -25.008 1.00 85.62 99 ILE A C 1
ATOM 782 O O . ILE A 1 99 ? -20.596 -11.599 -24.022 1.00 85.62 99 ILE A O 1
ATOM 786 N N . LYS A 1 100 ? -22.257 -12.834 -24.893 1.00 87.31 100 LYS A N 1
ATOM 787 C CA . LYS A 1 100 ? -22.797 -13.248 -23.589 1.00 87.31 100 LYS A CA 1
ATOM 788 C C . LYS A 1 100 ? -21.846 -14.187 -22.836 1.00 87.31 100 LYS A C 1
ATOM 790 O O . LYS A 1 100 ? -21.686 -14.027 -21.630 1.00 87.31 100 LYS A O 1
ATOM 795 N N . PHE A 1 101 ? -21.207 -15.131 -23.528 1.00 87.81 101 PHE A N 1
ATOM 796 C CA . PHE A 1 101 ? -20.263 -16.070 -22.920 1.00 87.81 101 PHE A CA 1
ATOM 797 C C . PHE A 1 101 ? -19.020 -15.335 -22.423 1.00 87.81 101 PHE A C 1
ATOM 799 O O . PHE A 1 101 ? -18.659 -15.462 -21.260 1.00 87.81 101 PHE A O 1
ATOM 806 N N . GLU A 1 102 ? -18.416 -14.494 -23.267 1.00 87.75 102 GLU A N 1
ATOM 807 C CA . GLU A 1 102 ? -17.265 -13.668 -22.902 1.00 87.75 102 GLU A CA 1
ATOM 808 C C . GLU A 1 102 ? -17.589 -12.728 -21.731 1.00 87.75 102 GLU A C 1
ATOM 810 O O . GLU A 1 102 ? -16.767 -12.558 -20.831 1.00 87.75 102 GLU A O 1
ATOM 815 N N . HIS A 1 103 ? -18.791 -12.147 -21.705 1.00 87.31 103 HIS A N 1
ATOM 816 C CA . HIS A 1 103 ? -19.251 -11.309 -20.601 1.00 87.31 103 HIS A CA 1
ATOM 817 C C . HIS A 1 103 ? -19.346 -12.088 -19.280 1.00 87.31 103 HIS A C 1
ATOM 819 O O . HIS A 1 103 ? -18.754 -11.669 -18.283 1.00 87.31 103 HIS A O 1
ATOM 825 N N . ASN A 1 104 ? -20.043 -13.228 -19.275 1.00 85.31 104 ASN A N 1
ATOM 826 C CA . ASN A 1 104 ? -20.240 -14.050 -18.077 1.00 85.31 104 ASN A CA 1
ATOM 827 C C . ASN A 1 104 ? -18.919 -14.654 -17.576 1.00 85.31 104 ASN A C 1
ATOM 829 O O . ASN A 1 104 ? -18.626 -14.601 -16.382 1.00 85.31 104 ASN A O 1
ATOM 833 N N . LEU A 1 105 ? -18.079 -15.132 -18.496 1.00 84.88 105 LEU A N 1
ATOM 834 C CA . LEU A 1 105 ? -16.738 -15.625 -18.204 1.00 84.88 105 LEU A CA 1
ATOM 835 C C . LEU A 1 105 ? -15.860 -14.530 -17.586 1.00 84.88 105 LEU A C 1
ATOM 837 O O . LEU A 1 105 ? -15.240 -14.768 -16.554 1.00 84.88 105 LEU A O 1
ATOM 841 N N . LYS A 1 106 ? -15.834 -13.316 -18.156 1.00 84.56 106 LYS A N 1
ATOM 842 C CA . LYS A 1 106 ? -15.081 -12.191 -17.577 1.00 84.56 106 LYS A CA 1
ATOM 843 C C . LYS A 1 106 ? -15.607 -11.805 -16.196 1.00 84.56 106 LYS A C 1
ATOM 845 O O . LYS A 1 106 ? -14.808 -11.454 -15.330 1.00 84.56 106 LYS A O 1
ATOM 850 N N . GLN A 1 107 ? -16.917 -11.874 -15.946 1.00 81.88 107 GLN A N 1
ATOM 851 C CA . GLN A 1 107 ? -17.445 -11.685 -14.589 1.00 81.88 107 GLN A CA 1
ATOM 852 C C . GLN A 1 107 ? -16.940 -12.776 -13.631 1.00 81.88 107 GLN A C 1
ATOM 854 O O . GLN A 1 107 ? -16.440 -12.451 -12.557 1.00 81.88 107 GLN A O 1
ATOM 859 N N . TRP A 1 108 ? -16.997 -14.047 -14.031 1.00 83.62 108 TRP A N 1
ATOM 860 C CA . TRP A 1 108 ? -16.544 -15.183 -13.223 1.00 83.62 108 TRP A CA 1
ATOM 861 C C . TRP A 1 108 ? -15.033 -15.171 -12.954 1.00 83.62 108 TRP A C 1
ATOM 863 O O . TRP A 1 108 ? -14.630 -15.339 -11.807 1.00 83.62 108 TRP A O 1
ATOM 873 N N . GLN A 1 109 ? -14.201 -14.865 -13.956 1.00 79.25 109 GLN A N 1
ATOM 874 C CA . GLN A 1 109 ? -12.753 -14.668 -13.793 1.00 79.25 109 GLN A CA 1
ATOM 875 C C . GLN A 1 109 ? -12.454 -13.575 -12.753 1.00 79.25 109 GLN A C 1
ATOM 877 O O . GLN A 1 109 ? -11.602 -13.760 -11.885 1.00 79.25 109 GLN A O 1
ATOM 882 N N . ASN A 1 110 ? -13.191 -12.458 -12.785 1.00 76.44 110 ASN A N 1
ATOM 883 C CA . ASN A 1 110 ? -13.041 -11.379 -11.805 1.00 76.44 110 ASN A CA 1
ATOM 884 C C . ASN A 1 110 ? -13.516 -11.791 -10.397 1.00 76.44 110 ASN A C 1
ATOM 886 O O . ASN A 1 110 ? -12.845 -11.468 -9.418 1.00 76.44 110 ASN A O 1
ATOM 890 N N . SER A 1 111 ? -14.626 -12.524 -10.278 1.00 71.06 111 SER A N 1
ATOM 891 C CA . SER A 1 111 ? -15.122 -13.054 -8.997 1.00 71.06 111 SER A CA 1
ATOM 892 C C . SER A 1 111 ? -14.170 -14.088 -8.386 1.00 71.06 111 SER A C 1
ATOM 894 O O . SER A 1 111 ? -13.864 -14.018 -7.197 1.00 71.06 111 SER A O 1
ATOM 896 N N . ASN A 1 112 ? -13.609 -14.986 -9.198 1.00 60.19 112 ASN A N 1
ATOM 897 C CA . ASN A 1 112 ? -12.622 -15.963 -8.742 1.00 60.19 112 ASN A CA 1
ATOM 898 C C . ASN A 1 112 ? -11.258 -15.324 -8.453 1.00 60.19 112 ASN A C 1
ATOM 900 O O . ASN A 1 112 ? -10.588 -15.748 -7.519 1.00 60.19 112 ASN A O 1
ATOM 904 N N . SER A 1 113 ? -10.871 -14.246 -9.143 1.00 51.84 113 SER A N 1
ATOM 905 C CA . SER A 1 113 ? -9.685 -13.446 -8.791 1.00 51.84 113 SER A CA 1
ATOM 906 C C . SER A 1 113 ? -9.809 -12.763 -7.415 1.00 51.84 113 SER A C 1
ATOM 908 O O . SER A 1 113 ? -8.798 -12.500 -6.759 1.00 51.84 113 SER A O 1
ATOM 910 N N . LEU A 1 114 ? -11.037 -12.511 -6.943 1.00 47.78 114 LEU A N 1
ATOM 911 C CA . LEU A 1 114 ? -11.305 -11.999 -5.594 1.00 47.78 114 LEU A CA 1
ATOM 912 C C . LEU A 1 114 ? -11.286 -13.097 -4.516 1.00 47.78 114 LEU A C 1
ATOM 914 O O . LEU A 1 114 ? -10.944 -12.792 -3.376 1.00 47.78 114 LEU A O 1
ATOM 918 N N . LEU A 1 115 ? -11.602 -14.353 -4.857 1.00 44.78 115 LEU A N 1
ATOM 919 C CA . LEU A 1 115 ? -11.601 -15.486 -3.917 1.00 44.78 115 LEU A CA 1
ATOM 920 C C . LEU A 1 115 ? -10.265 -16.253 -3.872 1.00 44.78 115 LEU A C 1
ATOM 922 O O . LEU A 1 115 ? -9.858 -16.694 -2.803 1.00 44.78 115 LEU A O 1
ATOM 926 N N . ALA A 1 116 ? -9.539 -16.351 -4.988 1.00 38.06 116 ALA A N 1
ATOM 927 C CA . ALA A 1 116 ? -8.263 -17.072 -5.102 1.00 38.06 116 ALA A CA 1
ATOM 928 C C . ALA A 1 116 ? -7.035 -16.278 -4.601 1.00 38.06 116 ALA A C 1
ATOM 930 O O . ALA A 1 116 ? -5.900 -16.710 -4.774 1.00 38.06 116 ALA A O 1
ATOM 931 N N . ARG A 1 117 ? -7.238 -15.107 -3.982 1.00 40.22 117 ARG A N 1
ATOM 932 C CA . ARG A 1 117 ? -6.173 -14.269 -3.394 1.00 40.22 117 ARG A CA 1
ATOM 933 C C . ARG A 1 117 ? -5.947 -14.496 -1.892 1.00 40.22 117 ARG A C 1
ATOM 935 O O . ARG A 1 117 ? -5.286 -13.686 -1.252 1.00 40.22 117 ARG A O 1
ATOM 942 N N . SER A 1 118 ? -6.489 -15.578 -1.335 1.00 41.16 118 SER A N 1
ATOM 943 C CA . SER A 1 118 ? -6.421 -15.917 0.094 1.00 41.16 118 SER A CA 1
ATOM 944 C C . SER A 1 118 ? -5.387 -16.996 0.455 1.00 41.16 118 SER A C 1
ATOM 946 O O . SER A 1 118 ? -5.302 -17.357 1.626 1.00 41.16 118 SER A O 1
ATOM 948 N N . SER A 1 119 ? -4.595 -17.504 -0.502 1.00 40.31 119 SER A N 1
ATOM 949 C CA . SER A 1 119 ? -3.619 -18.587 -0.268 1.00 40.31 119 SER A CA 1
ATOM 950 C C . SER A 1 119 ? -2.142 -18.171 -0.273 1.00 40.31 119 SER A C 1
ATOM 952 O O . SER A 1 119 ? -1.298 -18.990 0.078 1.00 40.31 119 SER A O 1
ATOM 954 N N . GLU A 1 120 ? -1.805 -16.921 -0.608 1.00 40.97 120 GLU A N 1
ATOM 955 C CA . GLU A 1 120 ? -0.537 -16.336 -0.153 1.00 40.97 120 GLU A CA 1
ATOM 956 C C . GLU A 1 120 ? -0.787 -15.614 1.177 1.00 40.97 120 GLU A C 1
ATOM 958 O O . GLU A 1 120 ? -1.682 -14.761 1.239 1.00 40.97 120 GLU A O 1
ATOM 963 N N . PRO A 1 121 ? -0.026 -15.906 2.248 1.00 44.78 121 PRO A N 1
ATOM 964 C CA . PRO A 1 121 ? -0.144 -15.156 3.488 1.00 44.78 121 PRO A CA 1
ATOM 965 C C . PRO A 1 121 ? 0.269 -13.703 3.228 1.00 44.78 121 PRO A C 1
ATOM 967 O O . PRO A 1 121 ? 1.440 -13.414 2.973 1.00 44.78 121 PRO A O 1
ATOM 970 N N . LEU A 1 122 ? -0.701 -12.781 3.296 1.00 56.22 122 LEU A N 1
ATOM 971 C CA . LEU A 1 122 ? -0.446 -11.340 3.240 1.00 56.22 122 LEU A CA 1
ATOM 972 C C . LEU A 1 122 ? 0.677 -11.011 4.236 1.00 56.22 122 LEU A C 1
ATOM 974 O O . LEU A 1 122 ? 0.490 -11.263 5.427 1.00 56.22 122 LEU A O 1
ATOM 978 N N . PRO A 1 123 ? 1.829 -10.456 3.798 1.00 58.69 123 PRO A N 1
ATOM 979 C CA . PRO A 1 123 ? 2.977 -10.353 4.688 1.00 58.69 123 PRO A CA 1
ATOM 980 C C . PRO A 1 123 ? 2.628 -9.527 5.929 1.00 58.69 123 PRO A C 1
ATOM 982 O O . PRO A 1 123 ? 2.021 -8.455 5.828 1.00 58.69 123 PRO A O 1
ATOM 985 N N . GLU A 1 124 ? 2.990 -10.026 7.100 1.00 74.38 124 GLU A N 1
ATOM 986 C CA . GLU A 1 124 ? 2.467 -9.517 8.365 1.00 74.38 124 GLU A CA 1
ATOM 987 C C . GLU A 1 124 ? 2.892 -8.054 8.607 1.00 74.38 124 GLU A C 1
ATOM 989 O O . GLU A 1 124 ? 4.057 -7.682 8.422 1.00 74.38 124 GLU A O 1
ATOM 994 N N . PHE A 1 125 ? 1.945 -7.182 8.975 1.00 86.06 125 PHE A N 1
ATOM 995 C CA . PHE A 1 125 ? 2.231 -5.781 9.296 1.00 86.06 125 PHE A CA 1
ATOM 996 C C . PHE A 1 125 ? 1.976 -5.499 10.779 1.00 86.06 125 PHE A C 1
ATOM 998 O O . PHE A 1 125 ? 0.844 -5.376 11.231 1.00 86.06 125 PHE A O 1
ATOM 1005 N N . PHE A 1 126 ? 3.054 -5.341 11.542 1.00 89.94 126 PHE A N 1
ATOM 1006 C CA . PHE A 1 126 ? 2.985 -5.035 12.969 1.00 89.94 126 PHE A CA 1
ATOM 1007 C C . PHE A 1 126 ? 2.983 -3.521 13.214 1.00 89.94 126 PHE A C 1
ATOM 1009 O O . PHE A 1 126 ? 4.054 -2.914 13.310 1.00 89.94 126 PHE A O 1
ATOM 1016 N N . LEU A 1 127 ? 1.801 -2.911 13.353 1.00 93.50 127 LEU A N 1
ATOM 1017 C CA . LEU A 1 127 ? 1.685 -1.477 13.653 1.00 93.50 127 LEU A CA 1
ATOM 1018 C C . LEU A 1 127 ? 2.351 -1.105 14.991 1.00 93.50 127 LEU A C 1
ATOM 1020 O O . LEU A 1 127 ? 3.075 -0.115 15.061 1.00 93.50 127 LEU A O 1
ATOM 1024 N N . ASP A 1 128 ? 2.205 -1.951 16.012 1.00 92.38 128 ASP A N 1
ATOM 1025 C CA . ASP A 1 128 ? 2.856 -1.800 17.322 1.00 92.38 128 ASP A CA 1
ATOM 1026 C C . ASP A 1 128 ? 4.385 -1.619 17.218 1.00 92.38 128 ASP A C 1
ATOM 1028 O O . ASP A 1 128 ? 4.954 -0.702 17.811 1.00 92.38 128 ASP A O 1
ATOM 1032 N N . LYS A 1 129 ? 5.052 -2.425 16.374 1.00 92.50 129 LYS A N 1
ATOM 1033 C CA . LYS A 1 129 ? 6.503 -2.323 16.127 1.00 92.50 129 LYS A CA 1
ATOM 1034 C C . LYS A 1 129 ? 6.889 -1.032 15.395 1.00 92.50 129 LYS A C 1
ATOM 1036 O O . LYS A 1 129 ? 8.005 -0.554 15.568 1.00 92.50 129 LYS A O 1
ATOM 1041 N N . VAL A 1 130 ? 5.999 -0.482 14.564 1.00 94.44 130 VAL A N 1
ATOM 1042 C CA . VAL A 1 130 ? 6.222 0.801 13.870 1.00 94.44 130 VAL A CA 1
ATOM 1043 C C . VAL A 1 130 ? 6.106 1.965 14.853 1.00 94.44 130 VAL A C 1
ATOM 1045 O O . VAL A 1 130 ? 6.964 2.843 14.853 1.00 94.44 130 VAL A O 1
ATOM 1048 N N . LEU A 1 131 ? 5.098 1.943 15.729 1.00 94.25 131 LEU A N 1
ATOM 1049 C CA . LEU A 1 131 ? 4.887 2.984 16.735 1.00 94.25 131 LEU A CA 1
ATOM 1050 C C . LEU A 1 131 ? 5.999 2.988 17.793 1.00 94.25 131 LEU A C 1
ATOM 1052 O O . LEU A 1 131 ? 6.640 4.015 17.994 1.00 94.25 131 LEU A O 1
ATOM 1056 N N . LYS A 1 132 ? 6.310 1.838 18.404 1.00 93.44 132 LYS A N 1
ATOM 1057 C CA . LYS A 1 132 ? 7.328 1.731 19.471 1.00 93.44 132 LYS A CA 1
ATOM 1058 C C . LYS A 1 132 ? 8.751 2.102 19.043 1.00 93.44 132 LYS A C 1
ATOM 1060 O O . LYS A 1 132 ? 9.603 2.314 19.899 1.00 93.44 132 LYS A O 1
ATOM 1065 N N . ARG A 1 133 ? 9.026 2.178 17.737 1.00 91.75 133 ARG A N 1
ATOM 1066 C CA . ARG A 1 133 ? 10.339 2.563 17.203 1.00 91.75 133 ARG A CA 1
ATOM 1067 C C . ARG A 1 133 ? 10.561 4.080 17.142 1.00 91.75 133 ARG A C 1
ATOM 1069 O O . ARG A 1 133 ? 11.702 4.507 16.994 1.00 91.75 133 ARG A O 1
ATOM 1076 N N . SER A 1 134 ? 9.510 4.894 17.233 1.00 92.25 134 SER A N 1
ATOM 1077 C CA . SER A 1 134 ? 9.601 6.350 17.077 1.00 92.25 134 SER A CA 1
ATOM 1078 C C . SER A 1 134 ? 9.055 7.088 18.294 1.00 92.25 134 SER A C 1
ATOM 1080 O O . SER A 1 134 ? 8.003 6.740 18.826 1.00 92.25 134 SER A O 1
ATOM 1082 N N . THR A 1 135 ? 9.714 8.184 18.671 1.00 93.44 135 THR A N 1
ATOM 1083 C CA . THR A 1 135 ? 9.211 9.144 19.665 1.00 93.44 135 THR A CA 1
ATOM 1084 C C . THR A 1 135 ? 7.816 9.659 19.301 1.00 93.44 135 THR A C 1
ATOM 1086 O O . THR A 1 135 ? 6.948 9.730 20.169 1.00 93.44 135 THR A O 1
ATOM 1089 N N . HIS A 1 136 ? 7.552 9.925 18.017 1.00 94.25 136 HIS A N 1
ATOM 1090 C CA . HIS A 1 136 ? 6.222 10.303 17.531 1.00 94.25 136 HIS A CA 1
ATOM 1091 C C . HIS A 1 136 ? 5.194 9.173 17.674 1.00 94.25 136 HIS A C 1
ATOM 1093 O O . HIS A 1 136 ? 4.024 9.444 17.931 1.00 94.25 136 HIS A O 1
ATOM 1099 N N . GLY A 1 137 ? 5.611 7.909 17.562 1.00 95.75 137 GLY A N 1
ATOM 1100 C CA . GLY A 1 137 ? 4.732 6.765 17.796 1.00 95.75 137 GLY A CA 1
ATOM 1101 C C . GLY A 1 137 ? 4.305 6.661 19.261 1.00 95.75 137 GLY A C 1
ATOM 1102 O O . GLY A 1 137 ? 3.116 6.512 19.537 1.00 95.75 137 GLY A O 1
ATOM 1103 N N . SER A 1 138 ? 5.237 6.864 20.198 1.00 94.81 138 SER A N 1
ATOM 1104 C CA . SER A 1 138 ? 4.919 6.993 21.629 1.00 94.81 138 SER A CA 1
ATOM 1105 C C . SER A 1 138 ? 4.004 8.190 21.918 1.00 94.81 138 SER A C 1
ATOM 1107 O O . SER A 1 138 ? 3.066 8.063 22.699 1.00 94.81 138 SER A O 1
ATOM 1109 N N . MET A 1 139 ? 4.206 9.337 21.254 1.00 95.50 139 MET A N 1
ATOM 1110 C CA . MET A 1 139 ? 3.300 10.493 21.374 1.00 95.50 139 MET A CA 1
ATOM 1111 C C . MET A 1 139 ? 1.872 10.160 20.912 1.00 95.50 139 MET A C 1
ATOM 1113 O O . MET A 1 139 ? 0.918 10.530 21.593 1.00 95.50 139 MET A O 1
ATOM 1117 N N . ILE A 1 140 ? 1.714 9.443 19.792 1.00 97.25 140 ILE A N 1
ATOM 1118 C CA . ILE A 1 140 ? 0.405 9.004 19.274 1.00 97.25 140 ILE A CA 1
ATOM 1119 C C . ILE A 1 140 ? -0.289 8.057 20.264 1.00 97.25 140 ILE A C 1
ATOM 1121 O O . ILE A 1 140 ? -1.473 8.246 20.545 1.00 97.25 140 ILE A O 1
ATOM 1125 N N . ILE A 1 141 ? 0.440 7.078 20.816 1.00 96.12 141 ILE A N 1
ATOM 1126 C CA . ILE A 1 141 ? -0.092 6.133 21.813 1.00 96.12 141 ILE A CA 1
ATOM 1127 C C . ILE A 1 141 ? -0.560 6.889 23.063 1.00 96.12 141 ILE A C 1
ATOM 1129 O O . ILE A 1 141 ? -1.739 6.818 23.403 1.00 96.12 141 ILE A O 1
ATOM 1133 N N . ASN A 1 142 ? 0.310 7.693 23.683 1.00 95.75 142 ASN A N 1
ATOM 1134 C CA . ASN A 1 142 ? -0.010 8.440 24.905 1.00 95.75 142 ASN A CA 1
ATOM 1135 C C . ASN A 1 142 ? -1.191 9.411 24.702 1.00 95.75 142 ASN A C 1
ATOM 1137 O O . ASN A 1 142 ? -2.046 9.567 25.582 1.00 95.75 142 ASN A O 1
ATOM 1141 N N . TYR A 1 143 ? -1.269 10.053 23.529 1.00 96.62 143 TYR A N 1
ATOM 1142 C CA . TYR A 1 143 ? -2.391 10.921 23.173 1.00 96.62 143 TYR A CA 1
ATOM 1143 C C . TYR A 1 143 ? -3.700 10.127 23.083 1.00 96.62 143 TYR A C 1
ATOM 1145 O O . TYR A 1 143 ? -4.702 10.540 23.672 1.00 96.62 143 TYR A O 1
ATOM 1153 N N . TYR A 1 144 ? -3.694 8.975 22.405 1.00 96.56 144 TYR A N 1
ATOM 1154 C CA . TYR A 1 144 ? -4.873 8.118 22.298 1.00 96.56 144 TYR A CA 1
ATOM 1155 C C . TYR A 1 144 ? -5.298 7.541 23.649 1.00 96.56 144 TYR A C 1
ATOM 1157 O O . TYR A 1 144 ? -6.485 7.529 23.967 1.00 96.56 144 TYR A O 1
ATOM 1165 N N . GLU A 1 145 ? -4.354 7.100 24.479 1.00 95.25 145 GLU A N 1
ATOM 1166 C CA . GLU A 1 145 ? -4.648 6.586 25.817 1.00 95.25 145 GLU A CA 1
ATOM 1167 C C . GLU A 1 145 ? -5.361 7.628 26.686 1.00 95.25 145 GLU A C 1
ATOM 1169 O O . GLU A 1 145 ? -6.289 7.264 27.413 1.00 95.25 145 GLU A O 1
ATOM 1174 N N . SER A 1 146 ? -4.993 8.904 26.543 1.00 96.00 146 SER A N 1
ATOM 1175 C CA . SER A 1 146 ? -5.564 10.025 27.298 1.00 96.00 146 SER A CA 1
ATOM 1176 C C . SER A 1 146 ? -6.909 10.519 26.744 1.00 96.00 146 SER A C 1
ATOM 1178 O O . SER A 1 146 ? -7.810 10.833 27.516 1.00 96.00 146 SER A O 1
ATOM 1180 N N . ASN A 1 147 ? -7.063 10.587 25.415 1.00 94.75 147 ASN A N 1
ATOM 1181 C CA . ASN A 1 147 ? -8.213 11.234 24.756 1.00 94.75 147 ASN A CA 1
ATOM 1182 C C . ASN A 1 147 ? -9.230 10.247 24.151 1.00 94.75 147 ASN A C 1
ATOM 1184 O O . ASN A 1 147 ? -10.320 10.653 23.757 1.00 94.75 147 ASN A O 1
ATOM 1188 N N . LYS A 1 148 ? -8.863 8.965 24.019 1.00 93.38 148 LYS A N 1
ATOM 1189 C CA . LYS A 1 148 ? -9.602 7.900 23.308 1.00 93.38 148 LYS A CA 1
ATOM 1190 C C . LYS A 1 148 ? -10.003 8.251 21.864 1.00 93.38 148 LYS A C 1
ATOM 1192 O O . LYS A 1 148 ? -10.956 7.691 21.332 1.00 93.38 148 LYS A O 1
ATOM 1197 N N . ASN A 1 149 ? -9.281 9.165 21.220 1.00 92.38 149 ASN A N 1
ATOM 1198 C CA . ASN A 1 149 ? -9.463 9.604 19.832 1.00 92.38 149 ASN A CA 1
ATOM 1199 C C . ASN A 1 149 ? -8.111 10.117 19.304 1.00 92.38 149 ASN A C 1
ATOM 1201 O O . ASN A 1 149 ? -7.309 10.614 20.099 1.00 92.38 149 ASN A O 1
ATOM 1205 N N . LEU A 1 150 ? -7.833 10.013 18.000 1.00 94.38 150 LEU A N 1
ATOM 1206 C CA . LEU A 1 150 ? -6.676 10.676 17.391 1.00 94.38 150 LEU A CA 1
ATOM 1207 C C . LEU A 1 150 ? -7.084 12.034 16.814 1.00 94.38 150 LEU A C 1
ATOM 1209 O O . LEU A 1 150 ? -8.042 12.146 16.056 1.00 94.38 150 LEU A O 1
ATOM 1213 N N . ASN A 1 151 ? -6.319 13.086 17.096 1.00 95.00 151 ASN A N 1
ATOM 1214 C CA . ASN A 1 151 ? -6.483 14.334 16.354 1.00 95.00 151 ASN A CA 1
ATOM 1215 C C . ASN A 1 151 ? -5.839 14.230 14.957 1.00 95.00 151 ASN A C 1
ATOM 1217 O O . ASN A 1 151 ? -5.070 13.314 14.662 1.00 95.00 151 ASN A O 1
ATOM 1221 N N . GLU A 1 152 ? -6.150 15.187 14.085 1.00 95.25 152 GLU A N 1
ATOM 1222 C CA . GLU A 1 152 ? -5.651 15.222 12.704 1.00 95.25 152 GLU A CA 1
ATOM 1223 C C . GLU A 1 152 ? -4.110 15.193 12.616 1.00 95.25 152 GLU A C 1
ATOM 1225 O O . GLU A 1 152 ? -3.554 14.504 11.759 1.00 95.25 152 GLU A O 1
ATOM 1230 N N . THR A 1 153 ? -3.408 15.842 13.550 1.00 95.69 153 THR A N 1
ATOM 1231 C CA . THR A 1 153 ? -1.939 15.801 13.651 1.00 95.69 153 THR A CA 1
ATOM 1232 C C . THR A 1 153 ? -1.433 14.383 13.929 1.00 95.69 153 THR A C 1
ATOM 1234 O O . THR A 1 153 ? -0.574 13.883 13.201 1.00 95.69 153 THR A O 1
ATOM 1237 N N . CYS A 1 154 ? -2.007 13.688 14.916 1.00 96.31 154 CYS A N 1
ATOM 1238 C CA . CYS A 1 154 ? -1.676 12.297 15.228 1.00 96.31 154 CYS A CA 1
ATOM 1239 C C . CYS A 1 154 ? -1.989 11.355 14.057 1.00 96.31 154 CYS A C 1
ATOM 1241 O O . CYS A 1 154 ? -1.182 10.475 13.764 1.00 96.31 154 CYS A O 1
ATOM 1243 N N . ARG A 1 155 ? -3.109 11.555 13.343 1.00 97.06 155 ARG A N 1
ATOM 1244 C CA . ARG A 1 155 ? -3.441 10.775 12.134 1.00 97.06 155 ARG A CA 1
ATOM 1245 C C . ARG A 1 155 ? -2.409 10.965 11.024 1.00 97.06 155 ARG A C 1
ATOM 1247 O O . ARG A 1 155 ? -2.044 9.994 10.364 1.00 97.06 155 ARG A O 1
ATOM 1254 N N . ASN A 1 156 ? -1.940 12.193 10.814 1.00 96.06 156 ASN A N 1
ATOM 1255 C CA . ASN A 1 156 ? -0.949 12.493 9.783 1.00 96.06 156 ASN A CA 1
ATOM 1256 C C . ASN A 1 156 ? 0.425 11.897 10.131 1.00 96.06 156 ASN A C 1
ATOM 1258 O O . ASN A 1 156 ? 0.989 11.200 9.289 1.00 96.06 156 ASN A O 1
ATOM 1262 N N . LEU A 1 157 ? 0.887 12.049 11.378 1.00 96.19 157 LEU A N 1
ATOM 1263 C CA . LEU A 1 157 ? 2.120 11.419 11.871 1.00 96.19 157 LEU A CA 1
ATOM 1264 C C . LEU A 1 157 ? 2.057 9.881 11.816 1.00 96.19 157 LEU A C 1
ATOM 1266 O O . LEU A 1 157 ? 3.015 9.241 11.391 1.00 96.19 157 LEU A O 1
ATOM 1270 N N . LEU A 1 158 ? 0.921 9.275 12.183 1.00 97.56 158 LEU A N 1
ATOM 1271 C CA . LEU A 1 158 ? 0.689 7.829 12.075 1.00 97.56 158 LEU A CA 1
ATOM 1272 C C . LEU A 1 158 ? 0.884 7.337 10.633 1.00 97.56 158 LEU A C 1
ATOM 1274 O O . LEU A 1 158 ? 1.581 6.350 10.395 1.00 97.56 158 LEU A O 1
ATOM 1278 N N . VAL A 1 159 ? 0.285 8.041 9.670 1.00 97.12 159 VAL A N 1
ATOM 1279 C CA . VAL A 1 159 ? 0.398 7.729 8.240 1.00 97.12 159 VAL A CA 1
ATOM 1280 C C . VAL A 1 159 ? 1.844 7.877 7.754 1.00 97.12 159 VAL A C 1
ATOM 1282 O O . VAL A 1 159 ? 2.309 7.013 7.012 1.00 97.12 159 VAL A O 1
ATOM 1285 N N . ASP A 1 160 ? 2.580 8.894 8.211 1.00 95.56 160 ASP A N 1
ATOM 1286 C CA . ASP A 1 160 ? 3.997 9.073 7.865 1.00 95.56 160 ASP A CA 1
ATOM 1287 C C . ASP A 1 160 ? 4.890 7.961 8.417 1.00 95.56 160 ASP A C 1
ATOM 1289 O O . ASP A 1 160 ? 5.696 7.410 7.668 1.00 95.56 160 ASP A O 1
ATOM 1293 N N . LEU A 1 161 ? 4.715 7.565 9.682 1.00 96.44 161 LEU A N 1
ATOM 1294 C CA . LEU A 1 161 ? 5.474 6.465 10.294 1.00 96.44 161 LEU A CA 1
ATOM 1295 C C . LEU A 1 161 ? 5.231 5.130 9.574 1.00 96.44 161 LEU A C 1
ATOM 1297 O O . LEU A 1 161 ? 6.170 4.370 9.322 1.00 96.44 161 LEU A O 1
ATOM 1301 N N . ILE A 1 162 ? 3.978 4.855 9.197 1.00 96.31 162 ILE A N 1
ATOM 1302 C CA . ILE A 1 162 ? 3.612 3.671 8.411 1.00 96.31 162 ILE A CA 1
ATOM 1303 C C . ILE A 1 162 ? 4.289 3.711 7.038 1.00 96.31 162 ILE A C 1
ATOM 1305 O O . ILE A 1 162 ? 4.938 2.739 6.651 1.00 96.31 162 ILE A O 1
ATOM 1309 N N . ILE A 1 163 ? 4.173 4.827 6.314 1.00 95.00 163 ILE A N 1
ATOM 1310 C CA . ILE A 1 163 ? 4.756 4.987 4.976 1.00 95.00 163 ILE A CA 1
ATOM 1311 C C . ILE A 1 163 ? 6.284 4.881 5.028 1.00 95.00 163 ILE A C 1
ATOM 1313 O O . ILE A 1 163 ? 6.864 4.156 4.220 1.00 95.00 163 ILE A O 1
ATOM 1317 N N . ALA A 1 164 ? 6.936 5.528 5.996 1.00 92.62 164 ALA A N 1
ATOM 1318 C CA . ALA A 1 164 ? 8.376 5.422 6.213 1.00 92.62 164 ALA A CA 1
ATOM 1319 C C . ALA A 1 164 ? 8.803 3.966 6.456 1.00 92.62 164 ALA A C 1
ATOM 1321 O O . ALA A 1 164 ? 9.722 3.485 5.793 1.00 92.62 164 ALA A O 1
ATOM 1322 N N . SER A 1 165 ? 8.086 3.226 7.314 1.00 93.56 165 SER A N 1
ATOM 1323 C CA . SER A 1 165 ? 8.388 1.810 7.559 1.00 93.56 165 SER A CA 1
ATOM 1324 C C . SER A 1 165 ? 8.164 0.920 6.331 1.00 93.56 165 SER A C 1
ATOM 1326 O O . SER A 1 165 ? 8.878 -0.069 6.174 1.00 93.56 165 SER A O 1
ATOM 1328 N N . LEU A 1 166 ? 7.204 1.244 5.455 1.00 91.56 166 LEU A N 1
ATOM 1329 C CA . LEU A 1 166 ? 7.007 0.525 4.192 1.00 91.56 166 LEU A CA 1
ATOM 1330 C C . LEU A 1 166 ? 8.170 0.762 3.221 1.00 91.56 166 LEU A C 1
ATOM 1332 O O . LEU A 1 166 ? 8.694 -0.206 2.677 1.00 91.56 166 LEU A O 1
ATOM 1336 N N . PHE A 1 167 ? 8.612 2.011 3.046 1.00 87.50 167 PHE A N 1
ATOM 1337 C CA . PHE A 1 167 ? 9.773 2.329 2.207 1.00 87.50 167 PHE A CA 1
ATOM 1338 C C . PHE A 1 167 ? 11.061 1.671 2.725 1.00 87.50 167 PHE A C 1
ATOM 1340 O O . PHE A 1 167 ? 11.788 1.057 1.950 1.00 87.50 167 PHE A O 1
ATOM 1347 N N . GLU A 1 168 ? 11.310 1.734 4.033 1.00 87.75 168 GLU A N 1
ATOM 1348 C CA . GLU A 1 168 ? 12.481 1.121 4.669 1.00 87.75 168 GLU A CA 1
ATOM 1349 C C . GLU A 1 168 ? 12.493 -0.411 4.530 1.00 87.75 168 GLU A C 1
ATOM 1351 O O . GLU A 1 168 ? 13.504 -0.995 4.149 1.00 87.75 168 GLU A O 1
ATOM 1356 N N . LYS A 1 169 ? 11.353 -1.073 4.771 1.00 84.56 169 LYS A N 1
ATOM 1357 C CA . LYS A 1 169 ? 11.196 -2.530 4.591 1.00 84.56 169 LYS A CA 1
ATOM 1358 C C . LYS A 1 169 ? 11.100 -2.949 3.124 1.00 84.56 169 LYS A C 1
ATOM 1360 O O . LYS A 1 169 ? 10.726 -4.088 2.854 1.00 84.56 169 LYS A O 1
ATOM 1365 N N . LYS A 1 170 ? 11.384 -2.039 2.188 1.00 78.19 170 LYS A N 1
ATOM 1366 C CA . LYS A 1 170 ? 11.288 -2.270 0.749 1.00 78.19 170 LYS A CA 1
ATOM 1367 C C . LYS A 1 170 ? 9.921 -2.837 0.336 1.00 78.19 170 LYS A C 1
ATOM 1369 O O . LYS A 1 170 ? 9.873 -3.734 -0.487 1.00 78.19 170 LYS A O 1
ATOM 1374 N N . ARG A 1 171 ? 8.803 -2.402 0.931 1.00 79.94 171 ARG A N 1
ATOM 1375 C CA . ARG A 1 171 ? 7.477 -3.021 0.734 1.00 79.94 171 ARG A CA 1
ATOM 1376 C C . ARG A 1 171 ? 6.536 -2.116 -0.080 1.00 79.94 171 ARG A C 1
ATOM 1378 O O . ARG A 1 171 ? 6.226 -1.014 0.377 1.00 79.94 171 ARG A O 1
ATOM 1385 N N . PRO A 1 172 ? 6.024 -2.565 -1.243 1.00 77.44 172 PRO A N 1
ATOM 1386 C CA . PRO A 1 172 ? 5.181 -1.752 -2.103 1.00 77.44 172 PRO A CA 1
ATOM 1387 C C . PRO A 1 172 ? 3.766 -1.686 -1.534 1.00 77.44 172 PRO A C 1
ATOM 1389 O O . PRO A 1 172 ? 3.210 -2.688 -1.073 1.00 77.44 172 PRO A O 1
ATOM 1392 N N . MET A 1 173 ? 3.155 -0.506 -1.593 1.00 83.81 173 MET A N 1
ATOM 1393 C CA . MET A 1 173 ? 1.756 -0.342 -1.216 1.00 83.81 173 MET A CA 1
ATOM 1394 C C . MET A 1 173 ? 0.851 -0.948 -2.299 1.00 83.81 173 MET A C 1
ATOM 1396 O O . MET A 1 173 ? 0.763 -0.433 -3.410 1.00 83.81 173 MET A O 1
ATOM 1400 N N . SER A 1 174 ? 0.129 -2.019 -1.967 1.00 85.25 174 SER A N 1
ATOM 1401 C CA . SER A 1 174 ? -0.960 -2.553 -2.794 1.00 85.25 174 SER A CA 1
ATOM 1402 C C . SER A 1 174 ? -2.315 -2.223 -2.170 1.00 85.25 174 SER A C 1
ATOM 1404 O O . SER A 1 174 ? -2.412 -2.063 -0.957 1.00 85.25 174 SER A O 1
ATOM 1406 N N . THR A 1 175 ? -3.393 -2.186 -2.960 1.00 84.81 175 THR A N 1
ATOM 1407 C CA . THR A 1 175 ? -4.749 -1.929 -2.420 1.00 84.81 175 THR A CA 1
ATOM 1408 C C . THR A 1 175 ? -5.185 -2.924 -1.338 1.00 84.81 175 THR A C 1
ATOM 1410 O O . THR A 1 175 ? -5.910 -2.542 -0.423 1.00 84.81 175 THR A O 1
ATOM 1413 N N . ALA A 1 176 ? -4.728 -4.178 -1.411 1.00 85.00 176 ALA A N 1
ATOM 1414 C CA . ALA A 1 176 ? -4.976 -5.183 -0.379 1.00 85.00 176 ALA A CA 1
ATOM 1415 C C . ALA A 1 176 ? -4.186 -4.877 0.905 1.00 85.00 176 ALA A C 1
ATOM 1417 O O . ALA A 1 176 ? -4.740 -4.948 2.001 1.00 85.00 176 ALA A O 1
ATOM 1418 N N . LEU A 1 177 ? -2.922 -4.459 0.769 1.00 88.12 177 LEU A N 1
ATOM 1419 C CA . LEU A 1 177 ? -2.095 -4.045 1.898 1.00 88.12 177 LEU A CA 1
ATOM 1420 C C . LEU A 1 177 ? -2.625 -2.768 2.562 1.00 88.12 177 LEU A C 1
ATOM 1422 O O . LEU A 1 177 ? -2.719 -2.724 3.783 1.00 88.12 177 LEU A O 1
ATOM 1426 N N . THR A 1 178 ? -3.019 -1.749 1.793 1.00 89.94 178 THR A N 1
ATOM 1427 C CA . THR A 1 178 ? -3.589 -0.516 2.360 1.00 89.94 178 THR A CA 1
ATOM 1428 C C . THR A 1 178 ? -4.885 -0.800 3.113 1.00 89.94 178 THR A C 1
ATOM 1430 O O . THR A 1 178 ? -5.083 -0.263 4.202 1.00 89.94 178 THR A O 1
ATOM 1433 N N . ASN A 1 179 ? -5.735 -1.683 2.575 1.00 90.19 179 ASN A N 1
ATOM 1434 C CA . ASN A 1 179 ? -6.927 -2.153 3.273 1.00 90.19 179 ASN A CA 1
ATOM 1435 C C . ASN A 1 179 ? -6.563 -2.828 4.606 1.00 90.19 179 ASN A C 1
ATOM 1437 O O . ASN A 1 179 ? -7.054 -2.402 5.645 1.00 90.19 179 ASN A O 1
ATOM 1441 N N . HIS A 1 180 ? -5.660 -3.814 4.580 1.00 91.50 180 HIS A N 1
ATOM 1442 C CA . HIS A 1 180 ? -5.237 -4.564 5.765 1.00 91.50 180 HIS A CA 1
ATOM 1443 C C . HIS A 1 180 ? -4.582 -3.677 6.839 1.00 91.50 180 HIS A C 1
ATOM 1445 O O . HIS A 1 180 ? -4.904 -3.801 8.016 1.00 91.50 180 HIS A O 1
ATOM 1451 N N . ILE A 1 181 ? -3.723 -2.729 6.449 1.00 94.25 181 ILE A N 1
ATOM 1452 C CA . ILE A 1 181 ? -3.150 -1.742 7.378 1.00 94.25 181 ILE A CA 1
ATOM 1453 C C . ILE A 1 181 ? -4.253 -0.867 7.985 1.00 94.25 181 ILE A C 1
ATOM 1455 O O . ILE A 1 181 ? -4.197 -0.571 9.172 1.00 94.25 181 ILE A O 1
ATOM 1459 N N . SER A 1 182 ? -5.270 -0.484 7.210 1.00 94.62 182 SER A N 1
ATOM 1460 C CA . SER A 1 182 ? -6.399 0.303 7.731 1.00 94.62 182 SER A CA 1
ATOM 1461 C C . SER A 1 182 ? -7.258 -0.500 8.713 1.00 94.62 182 SER A C 1
ATOM 1463 O O . SER A 1 182 ? -7.689 0.047 9.724 1.00 94.62 182 SER A O 1
ATOM 1465 N N . ASP A 1 183 ? -7.439 -1.803 8.469 1.00 91.75 183 ASP A N 1
ATOM 1466 C CA . ASP A 1 183 ? -8.075 -2.726 9.419 1.00 91.75 183 ASP A CA 1
ATOM 1467 C C . ASP A 1 183 ? -7.257 -2.845 10.722 1.00 91.75 183 ASP A C 1
ATOM 1469 O O . ASP A 1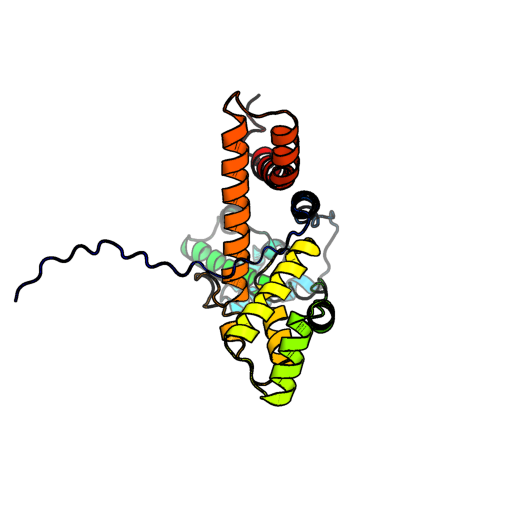 183 ? -7.822 -2.784 11.813 1.00 91.75 183 ASP A O 1
ATOM 1473 N N . ILE A 1 184 ? -5.920 -2.913 10.636 1.00 94.38 184 ILE A N 1
ATOM 1474 C CA . ILE A 1 184 ? -5.028 -2.907 11.812 1.00 94.38 184 ILE A CA 1
ATOM 1475 C C . ILE A 1 184 ? -5.099 -1.574 12.575 1.00 94.38 184 ILE A C 1
ATOM 1477 O O . ILE A 1 184 ? -5.099 -1.582 13.807 1.00 94.38 184 ILE A O 1
ATOM 1481 N N . ILE A 1 185 ? -5.169 -0.433 11.878 1.00 95.50 185 ILE A N 1
ATOM 1482 C CA . ILE A 1 185 ? -5.315 0.889 12.509 1.00 95.50 185 ILE A CA 1
ATOM 1483 C C . ILE A 1 185 ? -6.606 0.942 13.325 1.00 95.50 185 ILE A C 1
ATOM 1485 O O . ILE A 1 185 ? -6.541 1.283 14.499 1.00 95.50 185 ILE A O 1
ATOM 1489 N N . VAL A 1 186 ? -7.746 0.551 12.748 1.00 94.38 186 VAL A N 1
ATOM 1490 C CA . VAL A 1 186 ? -9.050 0.554 13.442 1.00 94.38 186 VAL A CA 1
ATOM 1491 C C . VAL A 1 186 ? -9.079 -0.479 14.579 1.00 94.38 186 VAL A C 1
ATOM 1493 O O . VAL A 1 186 ? -9.635 -0.214 15.640 1.00 94.38 186 VAL A O 1
ATOM 1496 N N . GLY A 1 187 ? -8.415 -1.629 14.415 1.00 91.94 187 GLY A N 1
ATOM 1497 C CA . GLY A 1 187 ? -8.244 -2.615 15.489 1.00 91.94 187 GLY A CA 1
ATOM 1498 C C . GLY A 1 187 ? -7.352 -2.140 16.648 1.00 91.94 187 GLY A C 1
ATOM 1499 O O . GLY A 1 187 ? -7.528 -2.594 17.775 1.00 91.94 187 GLY A O 1
ATOM 1500 N N . THR A 1 188 ? -6.416 -1.219 16.392 1.00 92.88 188 THR A N 1
ATOM 1501 C CA . THR A 1 188 ? -5.514 -0.635 17.407 1.00 92.88 188 THR A CA 1
ATOM 1502 C C . THR A 1 188 ? -6.134 0.601 18.067 1.00 92.88 188 THR A C 1
ATOM 1504 O O . THR A 1 188 ? -6.050 0.783 19.280 1.00 92.88 188 THR A O 1
ATOM 1507 N N . PHE A 1 189 ? -6.782 1.444 17.265 1.00 93.81 189 PHE A N 1
ATOM 1508 C CA . PHE A 1 189 ? -7.413 2.700 17.647 1.00 93.81 189 PHE A CA 1
ATOM 1509 C C . PHE A 1 189 ? -8.913 2.598 17.351 1.00 93.81 189 PHE A C 1
ATOM 1511 O O . PHE A 1 189 ? -9.398 3.056 16.323 1.00 93.81 189 PHE A O 1
ATOM 1518 N N . THR A 1 190 ? -9.648 1.959 18.259 1.00 92.81 190 THR A N 1
ATOM 1519 C CA . THR A 1 190 ? -11.061 1.570 18.099 1.00 92.81 190 THR A CA 1
ATOM 1520 C C . THR A 1 190 ? -12.064 2.697 17.818 1.00 92.81 190 THR A C 1
ATOM 1522 O O . THR A 1 190 ? -13.196 2.399 17.444 1.00 92.81 190 THR A O 1
ATOM 1525 N N . THR A 1 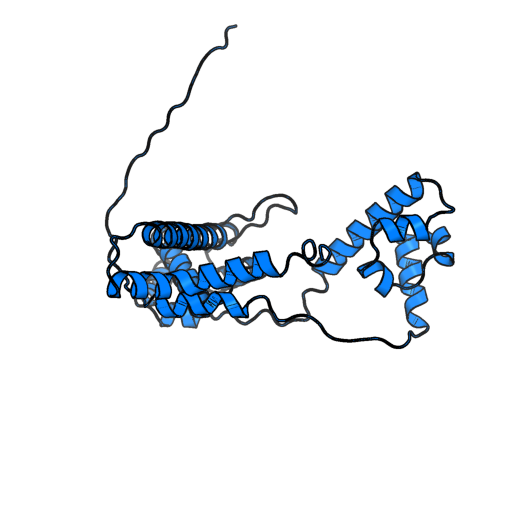191 ? -11.696 3.971 17.983 1.00 93.56 191 THR A N 1
ATOM 1526 C CA . THR A 1 191 ? -12.532 5.125 17.595 1.00 93.56 191 THR A CA 1
ATOM 1527 C C . THR A 1 191 ? -12.198 5.707 16.218 1.00 93.56 191 THR A C 1
ATOM 1529 O O . THR A 1 191 ? -12.866 6.641 15.773 1.00 93.56 191 THR A O 1
ATOM 1532 N N . GLU A 1 192 ? -11.199 5.163 15.520 1.00 93.94 192 GLU A N 1
ATOM 1533 C CA . GLU A 1 192 ? -10.854 5.567 14.160 1.00 93.94 192 GLU A CA 1
ATOM 1534 C C . GLU A 1 192 ? -11.765 4.941 13.100 1.00 93.94 192 GLU A C 1
ATOM 1536 O O . GLU A 1 192 ? -12.289 3.838 13.244 1.00 93.94 192 GLU A O 1
ATOM 1541 N N . ILE A 1 193 ? -11.931 5.668 11.994 1.00 92.31 193 ILE A N 1
ATOM 1542 C CA . ILE A 1 193 ? -12.822 5.308 10.888 1.00 92.31 193 ILE A CA 1
ATOM 1543 C C . ILE A 1 193 ? -11.971 4.870 9.694 1.00 92.31 193 ILE A C 1
ATOM 1545 O O . ILE A 1 193 ? -11.097 5.610 9.235 1.00 92.31 193 ILE A O 1
ATOM 1549 N N . LYS A 1 194 ? -12.232 3.670 9.167 1.00 91.62 194 LYS A N 1
ATOM 1550 C CA . LYS A 1 194 ? -11.409 3.028 8.129 1.00 91.62 194 LYS A CA 1
ATOM 1551 C C . LYS A 1 194 ? -11.261 3.887 6.870 1.00 91.62 194 LYS A C 1
ATOM 1553 O O . LYS A 1 194 ? -10.161 4.005 6.332 1.00 91.62 194 LYS A O 1
ATOM 1558 N N . GLU A 1 195 ? -12.339 4.545 6.455 1.00 91.38 195 GLU A N 1
ATOM 1559 C CA . GLU A 1 195 ? -12.439 5.394 5.264 1.00 91.38 195 GLU A CA 1
ATOM 1560 C C . GLU A 1 195 ? -11.477 6.596 5.291 1.00 91.38 195 GLU A C 1
ATOM 1562 O O . GLU A 1 195 ? -11.072 7.083 4.233 1.00 91.38 195 GLU A O 1
ATOM 1567 N N . ILE A 1 196 ? -11.052 7.048 6.481 1.00 93.00 196 ILE A N 1
ATOM 1568 C CA . ILE A 1 196 ? -10.023 8.092 6.637 1.00 93.00 196 ILE A CA 1
ATOM 1569 C C . ILE A 1 196 ? -8.684 7.610 6.054 1.00 93.00 196 ILE A C 1
ATOM 1571 O O . ILE A 1 196 ? -7.941 8.380 5.435 1.00 93.00 196 ILE A O 1
ATOM 1575 N N . TYR A 1 197 ? -8.376 6.326 6.227 1.00 94.69 197 TYR A N 1
ATOM 1576 C CA . TYR A 1 197 ? -7.102 5.713 5.862 1.00 94.69 197 TYR A CA 1
ATOM 1577 C C . TYR A 1 197 ? -7.157 5.036 4.493 1.00 94.69 197 TYR A C 1
ATOM 1579 O O . TYR A 1 197 ? -6.223 5.214 3.702 1.00 94.69 197 TYR A O 1
ATOM 1587 N N . PHE A 1 198 ? -8.256 4.336 4.189 1.00 93.00 198 PHE A N 1
ATOM 1588 C CA . PHE A 1 198 ? -8.485 3.669 2.911 1.00 93.00 198 PHE A CA 1
ATOM 1589 C C . PHE A 1 198 ? -9.974 3.479 2.577 1.00 93.00 198 PHE A C 1
ATOM 1591 O O . PHE A 1 198 ? -10.731 2.900 3.352 1.00 93.00 198 PHE A O 1
ATOM 1598 N N . GLU A 1 199 ? -10.370 3.857 1.360 1.00 87.00 199 GLU A N 1
ATOM 1599 C CA . GLU A 1 199 ? -11.700 3.592 0.798 1.00 87.00 199 GLU A CA 1
ATOM 1600 C C . GLU A 1 199 ? -11.582 3.135 -0.671 1.00 87.00 199 GLU A C 1
ATOM 1602 O O . GLU A 1 199 ? -11.007 3.834 -1.514 1.00 87.00 199 GLU A O 1
ATOM 1607 N N . ARG A 1 200 ? -12.169 1.979 -1.023 1.00 79.81 200 ARG A N 1
ATOM 1608 C CA . ARG A 1 200 ? -12.206 1.461 -2.407 1.00 79.81 200 ARG A CA 1
ATOM 1609 C C . ARG A 1 200 ? -13.592 1.641 -3.038 1.00 79.81 200 ARG A C 1
ATOM 1611 O O . ARG A 1 200 ? -14.454 0.772 -2.931 1.00 79.81 200 ARG A O 1
ATOM 1618 N N . ARG A 1 201 ? -13.799 2.741 -3.770 1.00 68.19 201 ARG A N 1
ATOM 1619 C CA . ARG A 1 201 ? -15.083 3.059 -4.433 1.00 68.19 201 ARG A CA 1
ATOM 1620 C C . ARG A 1 201 ? -15.282 2.363 -5.790 1.00 68.19 201 ARG A C 1
ATOM 1622 O O . ARG A 1 201 ? -15.309 3.008 -6.839 1.00 68.19 201 ARG A O 1
ATOM 1629 N N . GLY A 1 202 ? -15.511 1.050 -5.755 1.00 58.56 202 GLY A N 1
ATOM 1630 C CA . GLY A 1 202 ? -15.840 0.235 -6.933 1.00 58.56 202 GLY A CA 1
ATOM 1631 C C . GLY A 1 202 ? -14.646 -0.044 -7.858 1.00 58.56 202 GLY A C 1
ATOM 1632 O O . GLY A 1 202 ? -13.514 0.326 -7.563 1.00 58.56 202 GLY A O 1
ATOM 1633 N N . GLN A 1 203 ? -14.888 -0.723 -8.985 1.00 54.66 203 GLN A N 1
ATOM 1634 C CA . GLN A 1 203 ? -13.808 -1.257 -9.839 1.00 54.66 203 GLN A CA 1
ATOM 1635 C C . GLN A 1 203 ? -13.146 -0.242 -10.791 1.00 54.66 203 GLN A C 1
ATOM 1637 O O . GLN A 1 203 ? -12.140 -0.567 -11.409 1.00 54.66 203 GLN A O 1
ATOM 1642 N N . ARG A 1 204 ? -13.701 0.970 -10.950 1.00 52.41 204 ARG A N 1
ATOM 1643 C CA . ARG A 1 204 ? -13.236 1.973 -11.939 1.00 52.41 204 ARG A CA 1
ATOM 1644 C C . ARG A 1 204 ? -12.824 3.327 -11.347 1.00 52.41 204 ARG A C 1
ATOM 1646 O O . ARG A 1 204 ? -12.651 4.281 -12.097 1.00 52.41 204 ARG A O 1
ATOM 1653 N N . LYS A 1 205 ? -12.711 3.452 -10.022 1.00 63.81 205 LYS A N 1
ATOM 1654 C CA . LYS A 1 205 ? -12.272 4.697 -9.368 1.00 63.81 205 LYS A CA 1
ATOM 1655 C C . LYS A 1 205 ? -10.979 4.444 -8.609 1.00 63.81 205 LYS A C 1
ATOM 1657 O O . LYS A 1 205 ? -10.826 3.389 -7.996 1.00 63.81 205 LYS A O 1
ATOM 1662 N N . CYS A 1 206 ? -10.077 5.422 -8.630 1.00 66.81 206 CYS A N 1
ATOM 1663 C CA . CYS A 1 206 ? -8.864 5.377 -7.825 1.00 66.81 206 CYS A CA 1
ATOM 1664 C C . CYS A 1 206 ? -9.226 5.225 -6.333 1.00 66.81 206 CYS A C 1
ATOM 1666 O O . CYS A 1 206 ? -10.182 5.871 -5.882 1.00 66.81 206 CYS A O 1
ATOM 1668 N N . PRO A 1 207 ? -8.495 4.396 -5.566 1.00 80.25 207 PRO A N 1
ATOM 1669 C CA . PRO A 1 207 ? -8.673 4.311 -4.123 1.00 80.25 207 PRO A CA 1
ATOM 1670 C C . PRO A 1 207 ? -8.462 5.670 -3.447 1.00 80.25 207 PRO A C 1
ATOM 1672 O O . PRO A 1 207 ? -7.663 6.489 -3.903 1.00 80.25 207 PRO A O 1
ATOM 1675 N N . LYS A 1 208 ? -9.184 5.899 -2.351 1.00 82.00 208 LYS A N 1
ATOM 1676 C CA . LYS A 1 208 ? -9.089 7.102 -1.516 1.00 82.00 208 LYS A CA 1
ATOM 1677 C C . LYS A 1 208 ? -8.545 6.761 -0.129 1.00 82.00 208 LYS A C 1
ATOM 1679 O O . LYS A 1 208 ? -8.357 5.591 0.194 1.00 82.00 208 LYS A O 1
ATOM 1684 N N . GLY A 1 209 ? -8.308 7.796 0.676 1.00 90.25 209 GLY A N 1
ATOM 1685 C CA . GLY A 1 209 ? -7.794 7.695 2.043 1.00 90.25 209 GLY A CA 1
ATOM 1686 C C . GLY A 1 209 ? -6.330 8.129 2.163 1.00 90.25 209 GLY A C 1
ATOM 1687 O O . GLY A 1 209 ? -5.572 8.113 1.185 1.00 90.25 209 GLY A O 1
ATOM 1688 N N . LYS A 1 210 ? -5.940 8.556 3.370 1.00 93.00 210 LYS A N 1
ATOM 1689 C CA . LYS A 1 210 ? -4.631 9.167 3.656 1.00 93.00 210 LYS A CA 1
ATOM 1690 C C . LYS A 1 210 ? -3.452 8.261 3.293 1.00 93.00 210 LYS A C 1
ATOM 1692 O O . LYS A 1 210 ? -2.487 8.755 2.716 1.00 93.00 210 LYS A O 1
ATOM 1697 N N . LEU A 1 211 ? -3.525 6.956 3.587 1.00 92.94 211 LEU A N 1
ATOM 1698 C CA . LEU A 1 211 ? -2.416 6.023 3.339 1.00 92.94 211 LEU A CA 1
ATOM 1699 C C . LEU A 1 211 ? -2.101 5.906 1.846 1.00 92.94 211 LEU A C 1
ATOM 1701 O O . LEU A 1 211 ? -0.946 6.039 1.449 1.00 92.94 211 LEU A O 1
ATOM 1705 N N . TYR A 1 212 ? -3.128 5.668 1.023 1.00 89.06 212 TYR A N 1
ATOM 1706 C CA . TYR A 1 212 ? -2.949 5.483 -0.416 1.00 89.06 212 TYR A CA 1
ATOM 1707 C C . TYR A 1 212 ? -2.453 6.779 -1.067 1.00 89.06 212 TYR A C 1
ATOM 1709 O O . TYR A 1 212 ? -1.416 6.785 -1.727 1.00 89.06 212 TYR A O 1
ATOM 1717 N N . ALA A 1 213 ? -3.149 7.895 -0.821 1.00 88.94 213 ALA A N 1
ATOM 1718 C CA . ALA A 1 213 ? -2.799 9.183 -1.414 1.00 88.94 213 ALA A CA 1
ATOM 1719 C C . ALA A 1 213 ? -1.381 9.634 -1.025 1.00 88.94 213 ALA A C 1
ATOM 1721 O O . ALA A 1 213 ? -0.588 9.985 -1.896 1.00 88.94 213 ALA A O 1
ATOM 1722 N N . LYS A 1 214 ? -1.026 9.580 0.267 1.00 92.88 214 LYS A N 1
ATOM 1723 C CA . LYS A 1 214 ? 0.278 10.068 0.738 1.00 92.88 214 LYS A CA 1
ATOM 1724 C C . LYS A 1 214 ? 1.435 9.163 0.297 1.00 92.88 214 LYS A C 1
ATOM 1726 O O . LYS A 1 214 ? 2.499 9.684 -0.025 1.00 92.88 214 LYS A O 1
ATOM 1731 N N . TYR A 1 215 ? 1.225 7.845 0.196 1.00 92.81 215 TYR A N 1
ATOM 1732 C CA . TYR A 1 215 ? 2.247 6.923 -0.316 1.00 92.81 215 TYR A CA 1
ATOM 1733 C C . TYR A 1 215 ? 2.580 7.199 -1.785 1.00 92.81 215 TYR A C 1
ATOM 1735 O O . TYR A 1 215 ? 3.745 7.415 -2.111 1.00 92.81 215 TYR A O 1
ATOM 1743 N N . PHE A 1 216 ? 1.572 7.239 -2.664 1.00 86.56 216 PHE A N 1
ATOM 1744 C CA . PHE A 1 216 ? 1.806 7.447 -4.097 1.00 86.56 216 PHE A CA 1
ATOM 1745 C C . PHE A 1 216 ? 2.251 8.879 -4.420 1.00 86.56 216 PHE A C 1
ATOM 1747 O O . PHE A 1 216 ? 3.090 9.059 -5.296 1.00 86.56 216 PHE A O 1
ATOM 1754 N N . ASN A 1 217 ? 1.805 9.886 -3.657 1.00 87.94 217 ASN A N 1
ATOM 1755 C CA . ASN A 1 217 ? 2.362 11.237 -3.762 1.00 87.94 217 ASN A CA 1
ATOM 1756 C C . ASN A 1 217 ? 3.852 11.270 -3.387 1.00 87.94 217 ASN A C 1
ATOM 1758 O O . ASN A 1 217 ? 4.631 11.900 -4.095 1.00 87.94 217 ASN A O 1
ATOM 1762 N N . LYS A 1 218 ? 4.260 10.581 -2.310 1.00 88.25 218 LYS A N 1
ATOM 1763 C CA . LYS A 1 218 ? 5.671 10.495 -1.900 1.00 88.25 218 LYS A CA 1
ATOM 1764 C C . LYS A 1 218 ? 6.517 9.708 -2.903 1.00 88.25 218 LYS A C 1
ATOM 1766 O O . LYS A 1 218 ? 7.654 10.092 -3.139 1.00 88.25 218 LYS A O 1
ATOM 1771 N N . LEU A 1 219 ? 5.969 8.646 -3.499 1.00 85.38 219 LEU A N 1
ATOM 1772 C CA . LEU A 1 219 ? 6.635 7.892 -4.564 1.00 85.38 219 LEU A CA 1
ATOM 1773 C C . LEU A 1 219 ? 6.882 8.777 -5.796 1.00 85.38 219 LEU A C 1
ATOM 1775 O O . LEU A 1 219 ? 8.026 8.894 -6.216 1.00 85.38 219 LEU A O 1
ATOM 1779 N N . ARG A 1 220 ? 5.849 9.485 -6.280 1.00 83.00 220 ARG A N 1
ATOM 1780 C CA . ARG A 1 220 ? 5.957 10.414 -7.417 1.00 83.00 220 ARG A CA 1
ATOM 1781 C C . ARG A 1 220 ? 7.001 11.509 -7.182 1.00 83.00 220 ARG A C 1
ATOM 1783 O O . ARG A 1 220 ? 7.780 11.790 -8.077 1.00 83.00 220 ARG A O 1
ATOM 1790 N N . ILE A 1 221 ? 7.045 12.105 -5.986 1.00 83.94 221 ILE A N 1
ATOM 1791 C CA . ILE A 1 221 ? 8.050 13.135 -5.656 1.00 83.94 221 ILE A CA 1
ATOM 1792 C C . ILE A 1 221 ? 9.473 12.557 -5.736 1.00 83.94 221 ILE A C 1
ATOM 1794 O O . ILE A 1 221 ? 10.353 13.197 -6.292 1.00 83.94 221 ILE A O 1
ATOM 1798 N N . ILE A 1 222 ? 9.694 11.329 -5.250 1.00 81.19 222 ILE A N 1
ATOM 1799 C CA . ILE A 1 222 ? 11.002 10.654 -5.345 1.00 81.19 222 ILE A CA 1
ATOM 1800 C C . ILE A 1 222 ? 11.379 10.359 -6.809 1.00 81.19 222 ILE A C 1
ATOM 1802 O O . ILE A 1 222 ? 12.556 10.430 -7.160 1.00 81.19 222 ILE A O 1
ATOM 1806 N N . GLU A 1 223 ? 10.406 10.023 -7.658 1.00 79.44 223 GLU A N 1
ATOM 1807 C CA . GLU A 1 223 ? 10.611 9.810 -9.098 1.00 79.44 223 GLU A CA 1
ATOM 1808 C C . GLU A 1 223 ? 10.949 11.132 -9.816 1.00 79.44 223 GLU A C 1
ATOM 1810 O O . GLU A 1 223 ? 11.946 11.193 -10.531 1.00 79.44 223 GLU A O 1
ATOM 1815 N N . GLU A 1 224 ? 10.208 12.211 -9.543 1.00 80.69 224 GLU A N 1
ATOM 1816 C CA . GLU A 1 224 ? 10.451 13.559 -10.087 1.00 80.69 224 GLU A CA 1
ATOM 1817 C C . GLU A 1 224 ? 11.815 14.124 -9.647 1.00 80.69 224 GLU A C 1
ATOM 1819 O O . GLU A 1 224 ? 12.586 14.605 -10.482 1.00 80.69 224 GLU A O 1
ATOM 1824 N N . ASP A 1 225 ? 12.175 13.989 -8.366 1.00 84.56 225 ASP A N 1
ATOM 1825 C CA . ASP A 1 225 ? 13.502 14.353 -7.853 1.00 84.56 225 ASP A CA 1
ATOM 1826 C C . ASP A 1 225 ? 14.611 13.548 -8.556 1.00 84.56 225 ASP A C 1
ATOM 1828 O O . ASP A 1 225 ? 15.657 14.096 -8.915 1.00 84.56 225 ASP A O 1
ATOM 1832 N N . ALA A 1 226 ? 14.399 12.247 -8.790 1.00 83.31 226 ALA A N 1
ATOM 1833 C CA . ALA A 1 226 ? 15.369 11.407 -9.486 1.00 83.31 226 ALA A CA 1
ATOM 1834 C C . ALA A 1 226 ? 15.540 11.813 -10.961 1.00 83.31 226 ALA A C 1
ATOM 1836 O O . ALA A 1 226 ? 16.669 11.823 -11.455 1.00 83.31 226 ALA A O 1
ATOM 1837 N N . GLU A 1 227 ? 14.463 12.187 -11.654 1.00 83.38 227 GLU A N 1
ATOM 1838 C CA . GLU A 1 227 ? 14.519 12.704 -13.027 1.00 83.38 227 GLU A CA 1
ATOM 1839 C C . GLU A 1 227 ? 15.282 14.032 -13.114 1.00 83.38 227 GLU A C 1
ATOM 1841 O O . GLU A 1 227 ? 16.147 14.179 -13.983 1.00 83.38 227 GLU A O 1
ATOM 1846 N N . ILE A 1 228 ? 15.040 14.965 -12.185 1.00 86.06 228 ILE A N 1
ATOM 1847 C CA . ILE A 1 228 ? 15.756 16.250 -12.104 1.00 86.06 228 ILE A CA 1
ATOM 1848 C C . ILE A 1 228 ? 17.257 16.021 -11.862 1.00 86.06 228 ILE A C 1
ATOM 1850 O O . ILE A 1 228 ? 18.094 16.617 -12.544 1.00 86.06 228 ILE A O 1
ATOM 1854 N N . LEU A 1 229 ? 17.613 15.114 -10.946 1.00 84.12 229 LEU A N 1
ATOM 1855 C CA . LEU A 1 229 ? 19.009 14.754 -10.675 1.00 84.12 229 LEU A CA 1
ATOM 1856 C C . LEU A 1 229 ? 19.675 14.040 -11.869 1.00 84.12 229 LEU A C 1
ATOM 1858 O O . LEU A 1 229 ? 20.857 14.242 -12.124 1.00 84.12 229 LEU A O 1
ATOM 1862 N N . ILE A 1 230 ? 18.945 13.235 -12.649 1.00 84.06 230 ILE A N 1
ATOM 1863 C CA . ILE A 1 230 ? 19.475 12.647 -13.896 1.00 84.06 230 ILE A CA 1
ATOM 1864 C C . ILE A 1 230 ? 19.631 13.714 -14.989 1.00 84.06 230 ILE A C 1
ATOM 1866 O O . ILE A 1 230 ? 20.548 13.623 -15.808 1.00 84.06 230 ILE A O 1
ATOM 1870 N N . ALA A 1 231 ? 18.761 14.725 -15.025 1.00 84.69 231 ALA A N 1
ATOM 1871 C CA . ALA A 1 231 ? 18.866 15.827 -15.972 1.00 84.69 231 ALA A CA 1
ATOM 1872 C C . ALA A 1 231 ? 20.096 16.708 -15.699 1.00 84.69 231 ALA A C 1
ATOM 1874 O O . ALA A 1 231 ? 20.775 17.081 -16.654 1.00 84.69 231 ALA A O 1
ATOM 1875 N N . SER A 1 232 ? 20.447 16.976 -14.433 1.00 83.44 232 SER A N 1
ATOM 1876 C CA . SER A 1 232 ? 21.633 17.784 -14.105 1.00 83.44 232 SER A CA 1
ATOM 1877 C C . SER A 1 232 ? 22.955 17.137 -14.545 1.00 83.44 232 SER A C 1
ATOM 1879 O O . SER A 1 232 ? 23.858 17.857 -14.967 1.00 83.44 232 SER A O 1
ATOM 1881 N N . LEU A 1 233 ? 23.044 15.798 -14.580 1.00 80.31 233 LEU A N 1
ATOM 1882 C CA . LEU A 1 233 ? 24.202 15.074 -15.139 1.00 80.31 233 LEU A CA 1
ATOM 1883 C C . LEU A 1 233 ? 24.450 15.336 -16.633 1.00 80.31 233 LEU A C 1
ATOM 1885 O O . LEU A 1 233 ? 25.533 15.032 -17.123 1.00 80.31 233 LEU A O 1
ATOM 1889 N N . LYS A 1 234 ? 23.462 15.851 -17.378 1.00 72.00 234 LYS A N 1
ATOM 1890 C CA . LYS A 1 234 ? 23.602 16.160 -18.814 1.00 72.00 234 LYS A CA 1
ATOM 1891 C C . LYS A 1 234 ? 24.293 17.502 -19.073 1.00 72.00 234 LYS A C 1
ATOM 1893 O O . LYS A 1 234 ? 24.468 17.877 -20.229 1.00 72.00 234 LYS A O 1
ATOM 1898 N N . HIS A 1 235 ? 24.645 18.234 -18.018 1.00 69.75 235 HIS A N 1
ATOM 1899 C CA . HIS A 1 235 ? 25.338 19.510 -18.092 1.00 69.75 235 HIS A CA 1
ATOM 1900 C C . HIS A 1 235 ? 26.740 19.356 -17.477 1.00 69.75 235 HIS A C 1
ATOM 1902 O O . HIS A 1 235 ? 26.865 19.013 -16.301 1.00 69.75 235 HIS A O 1
ATOM 1908 N N . ASP A 1 236 ? 27.784 19.636 -18.268 1.00 62.78 236 ASP A N 1
ATOM 1909 C CA . ASP A 1 236 ? 29.213 19.331 -18.012 1.00 62.78 236 ASP A CA 1
ATOM 1910 C C . ASP A 1 236 ? 29.872 20.064 -16.813 1.00 62.78 236 ASP A C 1
ATOM 1912 O O . ASP A 1 236 ? 31.086 20.246 -16.775 1.00 62.78 236 ASP A O 1
ATOM 1916 N N . GLN A 1 237 ? 29.097 20.544 -15.840 1.00 76.44 237 GLN A N 1
ATOM 1917 C CA . GLN A 1 237 ? 29.569 21.339 -14.696 1.00 76.44 237 GLN A CA 1
ATOM 1918 C C . GLN A 1 237 ? 29.483 20.597 -13.348 1.00 76.44 237 GLN A C 1
ATOM 1920 O O . GLN A 1 237 ? 29.767 21.186 -12.309 1.00 76.44 237 GLN A O 1
ATOM 1925 N N . SER A 1 238 ? 29.088 19.319 -13.341 1.00 79.50 238 SER A N 1
ATOM 1926 C CA . SER A 1 238 ? 29.002 18.513 -12.111 1.00 79.50 238 SER A CA 1
ATOM 1927 C C . SER A 1 238 ? 30.382 18.006 -11.674 1.00 79.50 238 SER A C 1
ATOM 1929 O O . SER A 1 238 ? 31.124 17.458 -12.491 1.00 79.50 238 SER A O 1
ATOM 1931 N N . SER A 1 239 ? 30.728 18.131 -10.388 1.00 86.00 239 SER A N 1
ATOM 1932 C CA . SER A 1 239 ? 31.966 17.546 -9.857 1.00 86.00 239 SER A CA 1
ATOM 1933 C C . SER A 1 239 ? 31.823 16.033 -9.628 1.00 86.00 239 SER A C 1
ATOM 1935 O O . SER A 1 239 ? 30.711 15.520 -9.516 1.00 86.00 239 SER A O 1
ATOM 1937 N N . TRP A 1 240 ? 32.936 15.295 -9.522 1.00 83.56 240 TRP A N 1
ATOM 1938 C CA . TRP A 1 240 ? 32.888 13.851 -9.230 1.00 83.56 240 TRP A CA 1
ATOM 1939 C C . TRP A 1 240 ? 32.081 13.494 -7.963 1.00 83.56 240 TRP A C 1
ATOM 1941 O O . TRP A 1 240 ? 31.231 12.610 -8.061 1.00 83.56 240 TRP A O 1
ATOM 1951 N N . PRO A 1 241 ? 32.246 14.193 -6.819 1.00 87.38 241 PRO A N 1
ATOM 1952 C CA . PRO A 1 241 ? 31.377 14.014 -5.651 1.00 87.38 241 PRO A CA 1
ATOM 1953 C C . PRO A 1 241 ? 29.880 14.221 -5.933 1.00 87.38 241 PRO A C 1
ATOM 1955 O O . PRO A 1 241 ? 29.049 13.465 -5.425 1.00 87.38 241 PRO A O 1
ATOM 1958 N N . ASP A 1 242 ? 29.518 15.203 -6.768 1.00 81.81 242 ASP A N 1
ATOM 1959 C CA . ASP A 1 242 ? 28.118 15.434 -7.150 1.00 81.81 242 ASP A CA 1
ATOM 1960 C C . ASP A 1 242 ? 27.586 14.283 -8.009 1.00 81.81 242 ASP A C 1
ATOM 1962 O O . ASP A 1 242 ? 26.477 13.801 -7.780 1.00 81.81 242 ASP A O 1
ATOM 1966 N N . ILE A 1 243 ? 28.394 13.802 -8.961 1.00 84.81 243 ILE A N 1
ATOM 1967 C CA . ILE A 1 243 ? 28.064 12.669 -9.834 1.00 84.81 243 ILE A CA 1
ATOM 1968 C C . ILE A 1 243 ? 27.853 11.395 -9.005 1.00 84.81 243 ILE A C 1
ATOM 1970 O O . ILE A 1 243 ? 26.852 10.705 -9.207 1.00 84.81 243 ILE A O 1
ATOM 1974 N N . GLU A 1 244 ? 28.731 11.101 -8.040 1.00 84.75 244 GLU A N 1
ATOM 1975 C CA . GLU A 1 244 ? 28.582 9.954 -7.131 1.00 84.75 244 GLU A CA 1
ATOM 1976 C C . GLU A 1 244 ? 27.322 10.069 -6.260 1.00 84.75 244 GLU A C 1
ATOM 1978 O O . GLU A 1 244 ? 26.542 9.114 -6.176 1.00 84.75 244 GLU A O 1
ATOM 1983 N N . MET A 1 245 ? 27.064 11.244 -5.669 1.00 85.75 245 MET A N 1
ATOM 1984 C CA . MET A 1 245 ? 25.843 11.503 -4.895 1.00 85.75 245 MET A CA 1
ATOM 1985 C C . MET A 1 245 ? 24.584 11.306 -5.751 1.00 85.75 245 MET A C 1
ATOM 1987 O O . MET A 1 245 ? 23.627 10.655 -5.315 1.00 85.75 245 MET A O 1
ATOM 1991 N N . ILE A 1 246 ? 24.561 11.877 -6.958 1.00 84.00 246 ILE A N 1
ATOM 1992 C CA . ILE A 1 246 ? 23.440 11.751 -7.890 1.00 84.00 246 ILE A CA 1
ATOM 1993 C C . ILE A 1 246 ? 23.250 10.286 -8.279 1.00 84.00 246 ILE A C 1
ATOM 1995 O O . ILE A 1 246 ? 22.122 9.788 -8.250 1.00 84.00 246 ILE A O 1
ATOM 1999 N N . TRP A 1 247 ? 24.324 9.567 -8.611 1.00 83.88 247 TRP A N 1
ATOM 2000 C CA . TRP A 1 247 ? 24.247 8.145 -8.932 1.00 83.88 247 TRP A CA 1
ATOM 2001 C C . TRP A 1 247 ? 23.662 7.344 -7.771 1.00 83.88 247 TRP A C 1
ATOM 2003 O O . TRP A 1 247 ? 22.698 6.612 -7.990 1.00 83.88 247 TRP A O 1
ATOM 2013 N N . ALA A 1 248 ? 24.158 7.525 -6.545 1.00 81.94 248 ALA A N 1
ATOM 2014 C CA . ALA A 1 248 ? 23.645 6.832 -5.364 1.00 81.94 248 ALA A CA 1
ATOM 2015 C C . ALA A 1 248 ? 22.141 7.080 -5.139 1.00 81.94 248 ALA A C 1
ATOM 2017 O O . ALA A 1 248 ? 21.395 6.134 -4.879 1.00 81.94 248 ALA A O 1
ATOM 2018 N N . LYS A 1 249 ? 21.677 8.327 -5.302 1.00 78.38 249 LYS A N 1
ATOM 2019 C CA . LYS A 1 249 ? 20.253 8.688 -5.180 1.00 78.38 249 LYS A CA 1
ATOM 2020 C C . LYS A 1 249 ? 19.390 8.087 -6.297 1.00 78.38 249 LYS A C 1
ATOM 2022 O O . LYS A 1 249 ? 18.287 7.625 -6.020 1.00 78.38 249 LYS A O 1
ATOM 2027 N N . THR A 1 250 ? 19.890 8.047 -7.532 1.00 83.75 250 THR A N 1
ATOM 2028 C CA . THR A 1 250 ? 19.103 7.717 -8.740 1.00 83.75 250 THR A CA 1
ATOM 2029 C C . THR A 1 250 ? 19.198 6.255 -9.198 1.00 83.75 250 THR A C 1
ATOM 2031 O O . THR A 1 250 ? 18.462 5.850 -10.096 1.00 83.75 250 THR A O 1
ATOM 2034 N N . THR A 1 251 ? 20.086 5.430 -8.629 1.00 81.00 251 THR A N 1
ATOM 2035 C CA . THR A 1 251 ? 20.301 4.021 -9.037 1.00 81.00 251 THR A CA 1
ATOM 2036 C C . THR A 1 251 ? 19.019 3.183 -9.090 1.00 81.00 251 THR A C 1
ATOM 2038 O O . THR A 1 251 ? 18.803 2.476 -10.070 1.00 81.00 251 THR A O 1
ATOM 2041 N N . GLY A 1 252 ? 18.142 3.291 -8.095 1.00 74.69 252 GLY A N 1
ATOM 2042 C CA . GLY A 1 252 ? 16.880 2.554 -8.018 1.00 74.69 252 GLY A CA 1
ATOM 2043 C C . GLY A 1 252 ? 15.890 2.946 -9.103 1.00 74.69 252 GLY A C 1
ATOM 2044 O O . GLY A 1 252 ? 15.351 2.075 -9.783 1.00 74.69 252 GLY A O 1
ATOM 2045 N N . TYR A 1 253 ? 15.720 4.254 -9.319 1.00 78.31 253 TYR A N 1
ATOM 2046 C CA . TYR A 1 253 ? 14.927 4.790 -10.426 1.00 78.31 253 TYR A CA 1
ATOM 2047 C C . TYR A 1 253 ? 15.459 4.275 -11.773 1.00 78.31 253 TYR A C 1
ATOM 2049 O O . TYR A 1 253 ? 14.713 3.684 -12.551 1.00 78.31 253 TYR A O 1
ATOM 2057 N N . ARG A 1 254 ? 16.775 4.395 -12.010 1.00 79.69 254 ARG A N 1
ATOM 2058 C CA . ARG A 1 254 ? 17.431 3.936 -13.249 1.00 79.69 254 ARG A CA 1
ATOM 2059 C C . ARG A 1 254 ? 17.266 2.430 -13.474 1.00 79.69 254 ARG A C 1
ATOM 2061 O O . ARG A 1 254 ? 16.953 2.016 -14.586 1.00 79.69 254 ARG A O 1
ATOM 2068 N N . LEU A 1 255 ? 17.436 1.608 -12.439 1.00 76.44 255 LEU A N 1
ATOM 2069 C CA . LEU A 1 255 ? 17.281 0.153 -12.540 1.00 76.44 255 LEU A CA 1
ATOM 2070 C C . LEU A 1 255 ? 15.819 -0.269 -12.741 1.00 76.44 255 LEU A C 1
ATOM 2072 O O . LEU A 1 255 ? 15.568 -1.217 -13.483 1.00 76.44 255 LEU A O 1
ATOM 2076 N N . ASN A 1 256 ? 14.853 0.445 -12.155 1.00 69.25 256 ASN A N 1
ATOM 2077 C CA . ASN A 1 256 ? 13.432 0.227 -12.431 1.00 69.25 256 ASN A CA 1
ATOM 2078 C C . ASN A 1 256 ? 13.075 0.609 -13.881 1.00 69.25 256 ASN A C 1
ATOM 2080 O O . ASN A 1 256 ? 12.471 -0.181 -14.599 1.00 69.25 256 ASN A O 1
ATOM 2084 N N . HIS A 1 257 ? 13.542 1.771 -14.344 1.00 74.81 257 HIS A N 1
ATOM 2085 C CA . HIS A 1 257 ? 13.359 2.262 -15.713 1.00 74.81 257 HIS A CA 1
ATOM 2086 C C . HIS A 1 257 ? 13.981 1.322 -16.769 1.00 74.81 257 HIS A C 1
ATOM 2088 O O . HIS A 1 257 ? 13.400 1.071 -17.822 1.00 74.81 257 HIS A O 1
ATOM 2094 N N . LEU A 1 258 ? 15.139 0.718 -16.476 1.00 71.94 258 LEU A N 1
ATOM 2095 C CA . LEU A 1 258 ? 15.728 -0.318 -17.335 1.00 71.94 258 LEU A CA 1
ATOM 2096 C C . LEU A 1 258 ? 14.902 -1.614 -17.353 1.00 71.94 258 LEU A C 1
ATOM 2098 O O . LEU A 1 258 ? 14.846 -2.270 -18.391 1.00 71.94 258 LEU A O 1
ATOM 2102 N N . LYS A 1 259 ? 14.243 -1.989 -16.248 1.00 67.56 259 LYS A N 1
ATOM 2103 C CA . LYS A 1 259 ? 13.323 -3.140 -16.230 1.00 67.56 259 LYS A CA 1
ATOM 2104 C C . LYS A 1 259 ? 12.058 -2.867 -17.043 1.00 67.56 259 LYS A C 1
ATOM 2106 O O . LYS A 1 259 ? 11.642 -3.734 -17.803 1.00 67.56 259 LYS A O 1
ATOM 2111 N N . THR A 1 260 ? 11.452 -1.687 -16.925 1.00 66.56 260 THR A N 1
ATOM 2112 C CA . THR A 1 260 ? 10.222 -1.371 -17.671 1.00 66.56 260 THR A CA 1
ATOM 2113 C C . THR A 1 260 ? 10.452 -1.270 -19.180 1.00 66.56 260 THR A C 1
ATOM 2115 O O . THR A 1 260 ? 9.556 -1.630 -19.940 1.00 66.56 260 THR A O 1
ATOM 2118 N N . ILE A 1 261 ? 11.648 -0.862 -19.621 1.00 67.12 261 ILE A N 1
ATOM 2119 C CA . ILE A 1 261 ? 12.017 -0.819 -21.046 1.00 67.12 261 ILE A CA 1
ATOM 2120 C C . ILE A 1 261 ? 12.414 -2.206 -21.575 1.00 67.12 261 ILE A C 1
ATOM 2122 O O . ILE A 1 261 ? 11.813 -2.691 -22.532 1.00 67.12 261 ILE A O 1
ATOM 2126 N N . ASN A 1 262 ? 13.376 -2.887 -20.939 1.00 55.88 262 ASN A N 1
ATOM 2127 C CA . ASN A 1 262 ? 13.959 -4.123 -21.489 1.00 55.88 262 ASN A CA 1
ATOM 2128 C C . ASN A 1 262 ? 13.042 -5.359 -21.402 1.00 55.88 262 ASN A C 1
ATOM 2130 O O . ASN A 1 262 ? 13.345 -6.379 -22.015 1.00 55.88 262 ASN A O 1
ATOM 2134 N N . PHE A 1 263 ? 11.926 -5.289 -20.666 1.00 49.78 263 PHE A N 1
ATOM 2135 C CA . PHE A 1 263 ? 10.904 -6.345 -20.625 1.00 49.78 263 PHE A CA 1
ATOM 2136 C C . PHE A 1 263 ? 9.659 -6.035 -21.479 1.00 49.78 263 PHE A C 1
ATOM 2138 O O . PHE A 1 263 ? 8.632 -6.697 -21.329 1.00 49.78 263 PHE A O 1
ATOM 2145 N N . SER A 1 264 ? 9.739 -5.079 -22.412 1.00 43.47 264 SER A N 1
ATOM 2146 C CA . SER A 1 264 ? 8.760 -4.946 -23.499 1.00 43.47 264 SER A CA 1
ATOM 2147 C C . SER A 1 264 ? 8.989 -6.041 -24.558 1.00 43.47 264 SER A C 1
ATOM 2149 O O . SER A 1 264 ? 10.013 -6.008 -25.242 1.00 43.47 264 SER A O 1
ATOM 2151 N N . PRO A 1 265 ? 8.059 -6.994 -24.787 1.00 46.16 265 PRO A N 1
ATOM 2152 C CA . PRO A 1 265 ? 8.268 -8.080 -25.757 1.00 46.16 265 PRO A CA 1
ATOM 2153 C C . PRO A 1 265 ? 8.275 -7.631 -27.232 1.00 46.16 265 PRO A C 1
ATOM 2155 O O . PRO A 1 265 ? 8.393 -8.462 -28.129 1.00 46.16 265 PRO A O 1
ATOM 2158 N N . LEU A 1 266 ? 8.088 -6.335 -27.499 1.00 48.09 266 LEU A N 1
ATOM 2159 C CA . LEU A 1 266 ? 7.879 -5.773 -28.836 1.00 48.09 266 LEU A CA 1
ATOM 2160 C C . LEU A 1 266 ? 9.167 -5.495 -29.626 1.00 48.09 266 LEU A C 1
ATOM 2162 O O . LEU A 1 266 ? 9.075 -5.294 -30.836 1.00 48.09 266 LEU A O 1
ATOM 2166 N N . GLU A 1 267 ? 10.346 -5.503 -28.994 1.00 47.66 267 GLU A N 1
ATOM 2167 C CA . GLU A 1 267 ? 11.608 -5.136 -29.669 1.00 47.66 267 GLU A CA 1
ATOM 2168 C C . GLU A 1 267 ? 12.514 -6.326 -30.037 1.00 47.66 267 GLU A C 1
ATOM 2170 O O . GLU A 1 267 ? 13.434 -6.170 -30.833 1.00 47.66 267 GLU A O 1
ATOM 2175 N N . ILE A 1 268 ? 12.214 -7.543 -29.567 1.00 44.81 268 ILE A N 1
ATOM 2176 C CA . ILE A 1 268 ? 13.043 -8.745 -29.816 1.00 44.81 268 ILE A CA 1
ATOM 2177 C C . ILE A 1 268 ? 12.848 -9.323 -31.243 1.00 44.81 268 ILE A C 1
ATOM 2179 O O . ILE A 1 268 ? 13.604 -10.184 -31.680 1.00 44.81 268 ILE A O 1
ATOM 2183 N N . HIS A 1 269 ? 11.873 -8.827 -32.014 1.00 40.91 269 HIS A N 1
ATOM 2184 C CA . HIS A 1 269 ? 11.570 -9.294 -33.379 1.00 40.91 269 HIS A CA 1
ATOM 2185 C C . HIS A 1 269 ? 11.958 -8.301 -34.494 1.00 40.91 269 HIS A C 1
ATOM 2187 O O . HIS A 1 269 ? 11.272 -8.209 -35.515 1.00 40.91 269 HIS A O 1
ATOM 2193 N N . LYS A 1 270 ? 13.053 -7.549 -34.314 1.00 44.66 270 LYS A N 1
ATOM 2194 C CA . LYS A 1 270 ? 13.658 -6.708 -35.365 1.00 44.66 270 LYS A CA 1
ATOM 2195 C C . LYS A 1 270 ? 15.181 -6.871 -35.466 1.00 44.66 270 LYS A C 1
ATOM 2197 O O . LYS A 1 270 ? 15.920 -5.893 -35.361 1.00 44.66 270 LYS A O 1
ATOM 2202 N N . THR A 1 271 ? 15.606 -8.095 -35.760 1.00 35.47 271 THR A N 1
ATOM 2203 C CA . THR A 1 271 ? 16.906 -8.429 -36.364 1.00 35.47 271 THR A CA 1
ATOM 2204 C C . THR A 1 271 ? 16.800 -9.757 -37.103 1.00 35.47 271 THR A C 1
ATOM 2206 O O . THR A 1 271 ? 17.565 -9.914 -38.075 1.00 35.47 271 THR A O 1
#

=== Feature glossary ===
Each block in this record encodes a different view of the same protein. In brief:

Predicted aligned error. PAE(i, j) answers: if I align the predicted and true structures on residue i, how far off (in Å) do I expect residue j to be? A block-diagonal PAE matrix with low values on the blocks and high values off-diagonal is the signature of a multi-domain protein with confidently predicted domains but uncertain inter-domain orientation.

Contact-map, Ramachandran, and PAE plots. Plot images: a contact map (which residues are close in 3D, as an N×N binary image), a Ramachandran scatter (backbone torsion angles, revealing secondary-structure composition at a glance), and — for AlphaFold structures — a PAE heatmap (pairwise prediction confidence).

Backbone torsions (φ/ψ). φ (phi) and ψ (psi) are the two rotatable backbone dihedrals per residue: φ is the C(i-1)–N–Cα–C torsion, ψ is the N–Cα–C–N(i+1) torsion, both in degrees on (−180°, 180°]. α-helical residues cluster near (−60°, −45°); β-strand residues near (−120°, +130°). A Ramachandran plot is simply a scatter of (φ, ψ) for every residue.

Foldseek 3Di. A 3Di character summarizes, for each residue, the relative orientation of the Cα frame of its nearest spatial neighbor. Because it encodes fold topology rather than chemistry, 3Di alignments detect remote structural similarity that sequence alignment misses.

Radius of gyration, Cα contacts, bounding box. Three whole-structure scalars: the radius of gyration (RMS distance of Cα from centroid, in Å), the count of Cα–Cα contacts (pairs closer than 8 Å and separated by more than four residues in sequence — i.e. tertiary, not local, contacts), and the bounding-box dimensions. Together they distinguish compact globular folds from extended fibres or disordered chains.

Sequence. Sequence gives the chain of amino acids in standard one-letter code (A=alanine, C=cysteine, …, Y=tyrosine), read N→C. It is the only feature that is directly encoded by the gene; all structural features are derived from the folded form of this sequence.

mmCIF coordinates. Atomic coordinates in PDBx/mmCIF format — the same representation the Protein Data Bank distributes. Each line of the _atom_site loop places one backbone atom in Cartesian space (units: ångströms, origin: arbitrary).

Secondary structure (3-state, P-SEA). Three-state secondary structure (P-SEA) collapses the eight DSSP classes into helix (a), strand (b), and coil (c). P-SEA assigns these from Cα geometry alone — distances and angles — without requiring backbone oxygens, so it works on any Cα trace.

InterPro / GO / CATH / organism. Functional annotations link the protein to curated databases. InterPro entries identify conserved domains and families by matching the sequence against member-database signatures (Pfam, PROSITE, CDD, …). Gene Ontology (GO) terms describe molecular function, biological process, and cellular component in a controlled vocabulary. CATH places the structure in a hierarchical fold classification (Class/Architecture/Topology/Homologous-superfamily). The organism is the source species.

B-factor. B-factor (Debye–Waller factor) reflects atomic displacement in the crystal lattice. It is an experimental observable (units Å²), not a prediction; low values mean the atom is pinned down, high values mean it moves or is heterogeneous across the crystal.

Rendered structure images. Structure images are PyMOL renders from six orthogonal camera directions. Cartoon representation draws helices as coils and strands as arrows; sticks shows the backbone as bonds; surface shows the solvent-excluded envelope. Rainbow coloring maps sequence position to hue (blue→red, N→C); chain coloring assigns a distinct color per polypeptide.

Solvent-accessible surface area. Solvent-accessible surface area (SASA) is the area in Å² traced out by the centre of a 1.4 Å probe sphere (a water molecule) rolled over the protein's van der Waals surface (Shrake–Rupley / Lee–Richards construction). Buried residues have near-zero SASA; fully exposed residues can exceed 200 Å². The total SASA scales roughly with the number of surface residues.

Secondary structure (8-state, DSSP). The SS8 string is DSSP's per-residue secondary-structure call. α-helix (H) means an i→i+4 H-bond ladder; β-strand (E) means the residue participates in a β-sheet; 3₁₀ (G) and π (I) are tighter and wider helices; T/S are turns/bends; '-' is loop.

pLDDT. For AlphaFold models, the B-factor field carries pLDDT — the model's own estimate of local accuracy on a 0–100 scale. Regions with pLDDT<50 should be treated as essentially unmodeled; they often correspond to intrinsically disordered segments.

Nearest PDB structures. Nearest PDB neighbors are the top structural matches found by Foldseek when searching this structure against the entire Protein Data Bank. Each hit reports a TM-score (0 to 1; >0.5 almost always implies the same fold) and an E-value. These are *structural* homologs — they may share no detectable sequence similarity.